Protein AF-0000000078294957 (afdb_homodimer)

Radius of gyration: 21.26 Å; Cα contacts (8 Å, |Δi|>4): 407; chains: 2; bounding box: 56×56×43 Å

Structure (mmCIF, N/CA/C/O backbone):
data_AF-0000000078294957-model_v1
#
loop_
_entity.id
_entity.type
_entity.pdbx_description
1 polymer 'Myelin and lymphocyte protein'
#
loop_
_atom_site.group_PDB
_atom_site.id
_atom_site.type_symbol
_atom_site.label_atom_id
_atom_site.label_alt_id
_atom_site.label_comp_id
_atom_site.label_asym_id
_atom_site.label_entity_id
_atom_site.label_seq_id
_atom_site.pdbx_PDB_ins_code
_atom_site.Cartn_x
_atom_site.Cartn_y
_atom_site.Cartn_z
_atom_site.occupancy
_atom_site.B_iso_or_equiv
_atom_site.auth_seq_id
_atom_site.auth_comp_id
_atom_site.auth_asym_id
_atom_site.auth_atom_id
_atom_site.pdbx_PDB_model_num
ATOM 1 N N . MET A 1 1 ? -30.625 27.453 -3.041 1 23.97 1 MET A N 1
ATOM 2 C CA . MET A 1 1 ? -29.781 26.75 -2.088 1 23.97 1 MET A CA 1
ATOM 3 C C . MET A 1 1 ? -28.375 26.578 -2.637 1 23.97 1 MET A C 1
ATOM 5 O O . MET A 1 1 ? -28.188 26.031 -3.729 1 23.97 1 MET A O 1
ATOM 9 N N . ALA A 1 2 ? -27.422 27.375 -2.234 1 30.02 2 ALA A N 1
ATOM 10 C CA . ALA A 1 2 ? -26.078 27.438 -2.809 1 30.02 2 ALA A CA 1
ATOM 11 C C . ALA A 1 2 ? -25.469 26.047 -2.928 1 30.02 2 ALA A C 1
ATOM 13 O O . ALA A 1 2 ? -25.719 25.172 -2.09 1 30.02 2 ALA A O 1
ATOM 14 N N . PRO A 1 3 ? -25.047 25.516 -4.008 1 32.66 3 PRO A N 1
ATOM 15 C CA . PRO A 1 3 ? -24.453 24.188 -4.035 1 32.66 3 PRO A CA 1
ATOM 16 C C . PRO A 1 3 ? -23.5 23.938 -2.879 1 32.66 3 PRO A C 1
ATOM 18 O O . PRO A 1 3 ? -22.844 24.875 -2.404 1 32.66 3 PRO A O 1
ATOM 21 N N . ALA A 1 4 ? -23.828 23.062 -1.897 1 37.25 4 ALA A N 1
ATOM 22 C CA . ALA A 1 4 ? -23.062 22.781 -0.684 1 37.25 4 ALA A CA 1
ATOM 23 C C . ALA A 1 4 ? -21.562 22.891 -0.942 1 37.25 4 ALA A C 1
ATOM 25 O O . ALA A 1 4 ? -21.047 22.266 -1.863 1 37.25 4 ALA A O 1
ATOM 26 N N . ALA A 1 5 ? -21 23.969 -0.87 1 36.97 5 ALA A N 1
ATOM 27 C CA . ALA A 1 5 ? -19.562 24.234 -0.874 1 36.97 5 ALA A CA 1
ATOM 28 C C . ALA A 1 5 ? -18.781 23.016 -0.371 1 36.97 5 ALA A C 1
ATOM 30 O O . ALA A 1 5 ? -19.188 22.359 0.59 1 36.97 5 ALA A O 1
ATOM 31 N N . ALA A 1 6 ? -18.281 22.156 -1.224 1 40.16 6 ALA A N 1
ATOM 32 C CA . ALA A 1 6 ? -17.266 21.156 -0.862 1 40.16 6 ALA A CA 1
ATOM 33 C C . ALA A 1 6 ? -16.422 21.641 0.312 1 40.16 6 ALA A C 1
ATOM 35 O O . ALA A 1 6 ? -15.492 22.422 0.133 1 40.16 6 ALA A O 1
ATOM 36 N N . SER A 1 7 ? -17 22.312 1.21 1 37.75 7 SER A N 1
ATOM 37 C CA . SER A 1 7 ? -16.25 22.766 2.377 1 37.75 7 SER A CA 1
ATOM 38 C C . SER A 1 7 ? -15.422 21.625 2.971 1 37.75 7 SER A C 1
ATOM 40 O O . SER A 1 7 ? -15.969 20.719 3.596 1 37.75 7 SER A O 1
ATOM 42 N N . GLY A 1 8 ? -14.648 20.859 2.184 1 47.62 8 GLY A N 1
ATOM 43 C CA . GLY A 1 8 ? -13.664 19.953 2.748 1 47.62 8 GLY A CA 1
ATOM 44 C C . GLY A 1 8 ? -13.227 20.328 4.148 1 47.62 8 GLY A C 1
ATOM 45 O O . GLY A 1 8 ? -12.195 20.984 4.328 1 47.62 8 GLY A O 1
ATOM 46 N N . GLY A 1 9 ? -14.094 20.719 4.891 1 54.84 9 GLY A N 1
ATOM 47 C CA . GLY A 1 9 ? -13.789 21.094 6.262 1 54.84 9 GLY A CA 1
ATOM 48 C C . GLY A 1 9 ? -13.039 20.031 7.023 1 54.84 9 GLY A C 1
ATOM 49 O O . GLY A 1 9 ? -12.883 18.906 6.543 1 54.84 9 GLY A O 1
ATOM 50 N N . SER A 1 10 ? -12.133 20.359 8 1 75.38 10 SER A N 1
ATOM 51 C CA . SER A 1 10 ? -11.328 19.594 8.945 1 75.38 10 SER A CA 1
ATOM 52 C C . SER A 1 10 ? -12.195 18.656 9.773 1 75.38 10 SER A C 1
ATOM 54 O O . SER A 1 10 ? -11.688 17.938 10.641 1 75.38 10 SER A O 1
ATOM 56 N N . THR A 1 11 ? -13.602 18.5 9.242 1 81.81 11 THR A N 1
ATOM 57 C CA . THR A 1 11 ? -14.477 17.672 10.062 1 81.81 11 THR A CA 1
ATOM 58 C C . THR A 1 11 ? -15.102 16.562 9.227 1 81.81 11 THR A C 1
ATOM 60 O O . THR A 1 11 ? -15.172 16.656 8 1 81.81 11 THR A O 1
ATOM 63 N N . LEU A 1 12 ? -15.539 15.547 9.852 1 90.38 12 LEU A N 1
ATOM 64 C CA . LEU A 1 12 ? -16.188 14.406 9.219 1 90.38 12 LEU A CA 1
ATOM 65 C C . LEU A 1 12 ? -17.703 14.633 9.133 1 90.38 12 LEU A C 1
ATOM 67 O O . LEU A 1 12 ? -18.297 15.211 10.039 1 90.38 12 LEU A O 1
ATOM 71 N N . PRO A 1 13 ? -18.266 14.266 8.023 1 90.44 13 PRO A N 1
ATOM 72 C CA . PRO A 1 13 ? -19.703 14.414 7.887 1 90.44 13 PRO A CA 1
ATOM 73 C C . PRO A 1 13 ? -20.484 13.398 8.719 1 90.44 13 PRO A C 1
ATOM 75 O O . PRO A 1 13 ? -19.938 12.383 9.141 1 90.44 13 PRO A O 1
ATOM 78 N N . SER A 1 14 ? -21.781 13.711 9.039 1 90.75 14 SER A N 1
ATOM 79 C CA . SER A 1 14 ? -22.672 12.82 9.758 1 90.75 14 SER A CA 1
ATOM 80 C C . SER A 1 14 ? -24.031 12.742 9.062 1 90.75 14 SER A C 1
ATOM 82 O O . SER A 1 14 ? -24.359 13.578 8.219 1 90.75 14 SER A O 1
ATOM 84 N N . GLY A 1 15 ? -24.719 11.641 9.367 1 91.5 15 GLY A N 1
ATOM 85 C CA . GLY A 1 15 ? -26.016 11.453 8.742 1 91.5 15 GLY A CA 1
ATOM 86 C C . GLY A 1 15 ? -25.922 11.117 7.262 1 91.5 15 GLY A C 1
ATOM 87 O O . GLY A 1 15 ? -24.984 10.461 6.828 1 91.5 15 GLY A O 1
ATOM 88 N N . PHE A 1 16 ? -26.906 11.516 6.52 1 91.19 16 PHE A N 1
ATOM 89 C CA . PHE A 1 16 ? -26.984 11.156 5.109 1 91.19 16 PHE A CA 1
ATOM 90 C C . PHE A 1 16 ? -26.047 12.023 4.273 1 91.19 16 PHE A C 1
ATOM 92 O O . PHE A 1 16 ? -25.812 11.742 3.098 1 91.19 16 PHE A O 1
ATOM 99 N N . SER A 1 17 ? -25.5 13.023 4.934 1 90.62 17 SER A N 1
ATOM 100 C CA . SER A 1 17 ? -24.547 13.875 4.23 1 90.62 17 SER A CA 1
ATOM 101 C C . SER A 1 17 ? -23.312 13.086 3.809 1 90.62 17 SER A C 1
ATOM 103 O O . SER A 1 17 ? -22.609 13.469 2.873 1 90.62 17 SER A O 1
ATOM 105 N N . VAL A 1 18 ? -23.109 11.984 4.465 1 90.69 18 VAL A N 1
ATOM 106 C CA . VAL A 1 18 ? -21.969 11.109 4.156 1 90.69 18 VAL A CA 1
ATOM 107 C C . VAL A 1 18 ? -22.047 10.664 2.697 1 90.69 18 VAL A C 1
ATOM 109 O O . VAL A 1 18 ? -21.016 10.492 2.043 1 90.69 18 VAL A O 1
ATOM 112 N N . PHE A 1 19 ? -23.281 10.594 2.145 1 91.06 19 PHE A N 1
ATOM 113 C CA . PHE A 1 19 ? -23.484 10.094 0.789 1 91.06 19 PHE A CA 1
ATOM 114 C C . PHE A 1 19 ? -23.312 11.219 -0.229 1 91.06 19 PHE A C 1
ATOM 116 O O . PHE A 1 19 ? -23.328 10.969 -1.438 1 91.06 19 PHE A O 1
ATOM 123 N N . ALA A 1 20 ? -23.078 12.406 0.275 1 90 20 ALA A N 1
ATOM 124 C CA . ALA A 1 20 ? -23.047 13.539 -0.64 1 90 20 ALA A CA 1
ATOM 125 C C . ALA A 1 20 ? -21.75 14.344 -0.458 1 90 20 ALA A C 1
ATOM 127 O O . ALA A 1 20 ? -21.562 15.375 -1.108 1 90 20 ALA A O 1
ATOM 128 N N . THR A 1 21 ? -20.953 13.883 0.339 1 90.31 21 THR A N 1
ATOM 129 C CA . THR A 1 21 ? -19.719 14.602 0.626 1 90.31 21 THR A CA 1
ATOM 130 C C . THR A 1 21 ? -18.516 13.828 0.112 1 90.31 21 THR A C 1
ATOM 132 O O . THR A 1 21 ? -18.453 12.609 0.243 1 90.31 21 THR A O 1
ATOM 135 N N . PHE A 1 22 ? -17.719 14.641 -0.452 1 91.62 22 PHE A N 1
ATOM 136 C CA . PHE A 1 22 ? -16.438 14.055 -0.832 1 91.62 22 PHE A CA 1
ATOM 137 C C . PHE A 1 22 ? -15.391 14.305 0.244 1 91.62 22 PHE A C 1
ATOM 139 O O . PHE A 1 22 ? -15.289 15.414 0.777 1 91.62 22 PHE A O 1
ATOM 146 N N . PRO A 1 23 ? -14.641 13.227 0.493 1 93.81 23 PRO A N 1
ATOM 147 C CA . PRO A 1 23 ? -14.445 11.906 -0.113 1 93.81 23 PRO A CA 1
ATOM 148 C C . PRO A 1 23 ? -15.297 10.82 0.549 1 93.81 23 PRO A C 1
ATOM 150 O O . PRO A 1 23 ? -15.148 9.641 0.235 1 93.81 23 PRO A O 1
ATOM 153 N N . ASP A 1 24 ? -16.156 11.148 1.324 1 94.25 24 ASP A N 1
ATOM 154 C CA . ASP A 1 24 ? -16.844 10.164 2.162 1 94.25 24 ASP A CA 1
ATOM 155 C C . ASP A 1 24 ? -17.828 9.336 1.345 1 94.25 24 ASP A C 1
ATOM 157 O O . ASP A 1 24 ? -18.188 8.219 1.732 1 94.25 24 ASP A O 1
ATOM 161 N N . LEU A 1 25 ? -18.203 9.914 0.262 1 93.5 25 LEU A N 1
ATOM 162 C CA . LEU A 1 25 ? -19.047 9.125 -0.625 1 93.5 25 LEU A CA 1
ATOM 163 C C . LEU A 1 25 ? -18.312 7.895 -1.133 1 93.5 25 LEU A C 1
ATOM 165 O O . LEU A 1 25 ? -18.938 6.918 -1.553 1 93.5 25 LEU A O 1
ATOM 169 N N . LEU A 1 26 ? -17.047 7.875 -1.138 1 96.31 26 LEU A N 1
ATOM 170 C CA . LEU A 1 26 ? -16.234 6.77 -1.628 1 96.31 26 LEU A CA 1
ATOM 171 C C . LEU A 1 26 ? -16.453 5.52 -0.775 1 96.31 26 LEU A C 1
ATOM 173 O O . LEU A 1 26 ? -16.203 4.402 -1.235 1 96.31 26 LEU 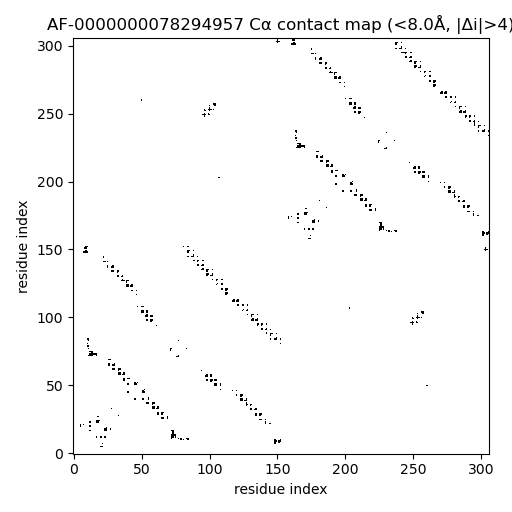A O 1
ATOM 177 N N . PHE A 1 27 ? -16.875 5.711 0.429 1 96.62 27 PHE A N 1
ATOM 178 C CA . PHE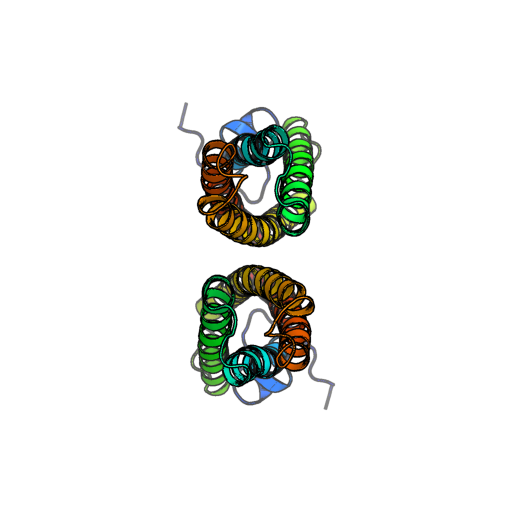 A 1 27 ? -17.188 4.566 1.281 1 96.62 27 PHE A CA 1
ATOM 179 C C . PHE A 1 27 ? -18.188 3.645 0.601 1 96.62 27 PHE A C 1
ATOM 181 O O . PHE A 1 27 ? -18.062 2.42 0.678 1 96.62 27 PHE A O 1
ATOM 188 N N . VAL A 1 28 ? -19.109 4.242 -0.032 1 96.25 28 VAL A N 1
ATOM 189 C CA . VAL A 1 28 ? -20.156 3.471 -0.675 1 96.25 28 VAL A CA 1
ATOM 190 C C . VAL A 1 28 ? -19.578 2.656 -1.827 1 96.25 28 VAL A C 1
ATOM 192 O O . VAL A 1 28 ? -19.875 1.466 -1.965 1 96.25 28 VAL A O 1
ATOM 195 N N . LEU A 1 29 ? -18.828 3.281 -2.594 1 97.44 29 LEU A N 1
ATOM 196 C CA . LEU A 1 29 ? -18.203 2.6 -3.725 1 97.44 29 LEU A CA 1
ATOM 197 C C . LEU A 1 29 ? -17.25 1.51 -3.244 1 97.44 29 LEU A C 1
ATOM 199 O O . LEU A 1 29 ? -17.203 0.419 -3.818 1 97.44 29 LEU A O 1
ATOM 203 N N . GLU A 1 30 ? -16.469 1.832 -2.207 1 98.5 30 GLU A N 1
ATOM 204 C CA . GLU A 1 30 ? -15.594 0.832 -1.604 1 98.5 30 GLU A CA 1
ATOM 205 C C . GLU A 1 30 ? -16.391 -0.38 -1.123 1 98.5 30 GLU A C 1
ATO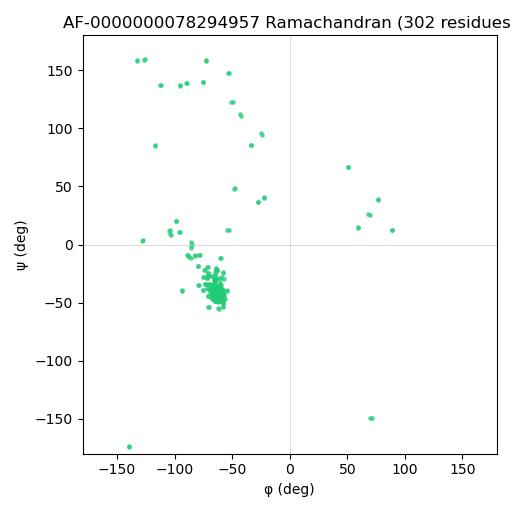M 207 O O . GLU A 1 30 ? -15.945 -1.52 -1.279 1 98.5 30 GLU A O 1
ATOM 212 N N . PHE A 1 31 ? -17.578 -0.106 -0.539 1 97.56 31 PHE A N 1
ATOM 213 C CA . PHE A 1 31 ? -18.469 -1.159 -0.053 1 97.56 31 PHE A CA 1
ATOM 214 C C . PHE A 1 31 ? -18.953 -2.029 -1.204 1 97.56 31 PHE A C 1
ATOM 216 O O . PHE A 1 31 ? -18.891 -3.258 -1.131 1 97.56 31 PHE A O 1
ATOM 223 N N . ILE A 1 32 ? -19.312 -1.436 -2.256 1 97.5 32 ILE A N 1
ATOM 224 C CA . ILE A 1 32 ? -19.891 -2.146 -3.391 1 97.5 32 ILE A CA 1
ATOM 225 C C . ILE A 1 32 ? -18.812 -2.973 -4.086 1 97.5 32 ILE A C 1
ATOM 227 O O . ILE A 1 32 ? -18.953 -4.191 -4.234 1 97.5 32 ILE A O 1
ATOM 231 N N . PHE A 1 33 ? -17.781 -2.342 -4.426 1 98.12 33 PHE A N 1
ATOM 232 C CA . PHE A 1 33 ? -16.734 -3.031 -5.188 1 98.12 33 PHE A CA 1
ATOM 233 C C . PHE A 1 33 ? -15.992 -4.027 -4.305 1 98.12 33 PHE A C 1
ATOM 235 O O . PHE A 1 33 ? -15.602 -5.102 -4.77 1 98.12 33 PHE A O 1
ATOM 242 N N . GLY A 1 34 ? -15.789 -3.643 -3.07 1 97.88 34 GLY A N 1
ATOM 243 C CA . GLY A 1 34 ? -15.203 -4.605 -2.146 1 97.88 34 GLY A CA 1
ATOM 244 C C . GLY A 1 34 ? -16.062 -5.836 -1.95 1 97.88 34 GLY A C 1
ATOM 245 O O . GLY A 1 34 ? -15.555 -6.953 -1.87 1 97.88 34 GLY A O 1
ATOM 246 N N . GLY A 1 35 ? -17.344 -5.629 -1.857 1 97.75 35 GLY A N 1
ATOM 247 C CA . GLY A 1 35 ? -18.266 -6.742 -1.743 1 97.75 35 GLY A CA 1
ATOM 248 C C . GLY A 1 35 ? -18.266 -7.652 -2.955 1 97.75 35 GLY A C 1
ATOM 249 O O . GLY A 1 35 ? -18.266 -8.883 -2.816 1 97.75 35 GLY A O 1
ATOM 250 N N . LEU A 1 36 ? -18.219 -7.082 -4.098 1 97.62 36 LEU A N 1
ATOM 251 C CA . LEU A 1 36 ? -18.203 -7.867 -5.328 1 97.62 36 LEU A CA 1
ATOM 252 C C . LEU A 1 36 ? -16.969 -8.75 -5.402 1 97.62 36 LEU A C 1
ATOM 254 O O . LEU A 1 36 ? -17.031 -9.883 -5.883 1 97.62 36 LEU A O 1
ATOM 258 N N . VAL A 1 37 ? -15.836 -8.305 -4.914 1 97.62 37 VAL A N 1
ATOM 259 C CA . VAL A 1 37 ? -14.578 -9.039 -4.984 1 97.62 37 VAL A CA 1
ATOM 260 C C . VAL A 1 37 ? -14.711 -10.359 -4.223 1 97.62 37 VAL A C 1
ATOM 262 O O . VAL A 1 37 ? -14.508 -11.43 -4.793 1 97.62 37 VAL A O 1
ATOM 265 N N . TRP A 1 38 ? -15.117 -10.281 -2.898 1 96.56 38 TRP A N 1
ATOM 266 C CA . TRP A 1 38 ? -15.133 -11.516 -2.125 1 96.56 38 TRP A CA 1
ATOM 267 C C . TRP A 1 38 ? -16.312 -12.398 -2.529 1 96.56 38 TRP A C 1
ATOM 269 O O . TRP A 1 38 ? -16.219 -13.625 -2.475 1 96.56 38 TRP A O 1
ATOM 279 N N . ILE A 1 39 ? -17.438 -11.844 -3.023 1 96.81 39 ILE A N 1
ATOM 280 C CA . ILE A 1 39 ? -18.578 -12.641 -3.482 1 96.81 39 ILE A CA 1
ATOM 281 C C . ILE A 1 39 ? -18.172 -13.461 -4.703 1 96.81 39 ILE A C 1
ATOM 283 O O . ILE A 1 39 ? -18.469 -14.648 -4.785 1 96.81 39 ILE A O 1
ATOM 287 N N . LEU A 1 40 ? -17.516 -12.852 -5.652 1 95.44 40 LEU A N 1
ATOM 288 C CA . LEU A 1 40 ? -17.109 -13.531 -6.879 1 95.44 40 LEU A CA 1
ATOM 289 C C . LEU A 1 40 ? -16.078 -14.625 -6.586 1 95.44 40 LEU A C 1
ATOM 291 O O . LEU A 1 40 ? -16.156 -15.711 -7.156 1 95.44 40 LEU A O 1
ATOM 295 N N . ILE A 1 41 ? -15.18 -14.375 -5.691 1 94.12 41 ILE A N 1
ATOM 296 C CA . ILE A 1 41 ? -14.164 -15.359 -5.336 1 94.12 41 ILE A CA 1
ATOM 297 C C . ILE A 1 41 ? -14.812 -16.516 -4.59 1 94.12 41 ILE A C 1
ATOM 299 O O . ILE A 1 41 ? -14.477 -17.688 -4.828 1 94.12 41 ILE A O 1
ATOM 303 N N . ALA A 1 42 ? -15.75 -16.188 -3.74 1 93.06 42 ALA A N 1
ATOM 304 C CA . ALA A 1 42 ? -16.469 -17.234 -3.014 1 93.06 42 ALA A CA 1
ATOM 305 C C . ALA A 1 42 ? -17.328 -18.078 -3.961 1 93.06 42 ALA A C 1
ATOM 307 O O . ALA A 1 42 ? -17.406 -19.297 -3.812 1 93.06 42 ALA A O 1
ATOM 308 N N . SER A 1 43 ? -17.891 -17.406 -4.879 1 92.56 43 SER A N 1
ATOM 309 C CA . SER A 1 43 ? -18.75 -18.078 -5.844 1 92.56 43 SER A CA 1
ATOM 310 C C . SER A 1 43 ? -17.938 -19.047 -6.719 1 92.56 43 SER A C 1
ATOM 312 O O . SER A 1 43 ? -18.469 -20.047 -7.195 1 92.56 43 SER A O 1
ATOM 314 N N . SER A 1 44 ? -16.688 -18.781 -6.984 1 90.06 44 SER A N 1
ATOM 315 C CA . SER A 1 44 ? -15.82 -19.641 -7.785 1 90.06 44 SER A CA 1
ATOM 316 C C . SER A 1 44 ? -15.188 -20.734 -6.934 1 90.06 44 SER A C 1
ATOM 318 O O . SER A 1 44 ? -14.328 -21.484 -7.41 1 90.06 44 SER A O 1
ATOM 320 N N . LEU A 1 45 ? -15.492 -20.781 -5.672 1 87.56 45 LEU A N 1
ATOM 321 C CA . LEU A 1 45 ? -15.094 -21.828 -4.73 1 87.56 45 LEU A CA 1
ATOM 322 C C . LEU A 1 45 ? -13.594 -21.766 -4.461 1 87.56 45 LEU A C 1
ATOM 324 O O . LEU A 1 45 ? -12.953 -22.797 -4.23 1 87.56 45 LEU A O 1
ATOM 328 N N . VAL A 1 46 ? -13.031 -20.609 -4.629 1 85.75 46 VAL A N 1
ATOM 329 C CA . VAL A 1 46 ? -11.641 -20.359 -4.258 1 85.75 46 VAL A CA 1
ATOM 330 C C . VAL A 1 46 ? -10.734 -21.438 -4.852 1 85.75 46 VAL A C 1
ATOM 332 O O . VAL A 1 46 ? -10.117 -22.219 -4.117 1 85.75 46 VAL A O 1
ATOM 335 N N . PRO A 1 47 ? -10.578 -21.531 -6.094 1 84.5 47 PRO A N 1
ATOM 336 C CA . PRO A 1 47 ? -9.875 -22.609 -6.777 1 84.5 47 PRO A CA 1
ATOM 337 C C . PRO A 1 47 ? -8.414 -22.734 -6.355 1 84.5 47 PRO A C 1
ATOM 339 O O . PRO A 1 47 ? -7.867 -23.844 -6.312 1 84.5 47 PRO A O 1
ATOM 342 N N . ILE A 1 48 ? -7.754 -21.672 -6.07 1 85.81 48 ILE A N 1
ATOM 343 C CA . ILE A 1 48 ? -6.367 -21.688 -5.621 1 85.81 48 ILE A CA 1
ATOM 344 C C . ILE A 1 48 ? -6.277 -21.125 -4.203 1 85.81 48 ILE A C 1
ATOM 346 O O . ILE A 1 48 ? -5.898 -19.969 -4.016 1 85.81 48 ILE A O 1
ATOM 350 N N . PRO A 1 49 ? -6.473 -21.859 -3.25 1 87.56 49 PRO A N 1
ATOM 351 C CA . PRO A 1 49 ? -6.625 -21.391 -1.871 1 87.56 49 PRO A CA 1
ATOM 352 C C . PRO A 1 49 ? -5.352 -20.75 -1.323 1 87.56 49 PRO A C 1
ATOM 354 O O . PRO A 1 49 ? -5.426 -19.844 -0.496 1 87.56 49 PRO A O 1
ATOM 357 N N . LEU A 1 50 ? -4.227 -21.188 -1.763 1 82.94 50 LEU A N 1
ATOM 358 C CA . LEU A 1 50 ? -2.973 -20.625 -1.264 1 82.94 50 LEU A CA 1
ATOM 359 C C . LEU A 1 50 ? -2.889 -19.141 -1.559 1 82.94 50 LEU A C 1
ATOM 361 O O . LEU A 1 50 ? -2.441 -18.359 -0.714 1 82.94 50 LEU A O 1
ATOM 365 N N . VAL A 1 51 ? -3.314 -18.734 -2.689 1 87.94 51 VAL A N 1
ATOM 366 C CA . VAL A 1 51 ? -3.223 -17.359 -3.143 1 87.94 51 VAL A CA 1
ATOM 367 C C . VAL A 1 51 ? -4.512 -16.609 -2.799 1 87.94 51 VAL A C 1
ATOM 369 O O . VAL A 1 51 ? -4.473 -15.516 -2.242 1 87.94 51 VAL A O 1
ATOM 372 N N . GLN A 1 52 ? -5.602 -17.266 -2.963 1 92.56 52 GLN A N 1
ATOM 373 C CA . GLN A 1 52 ? -6.895 -16.594 -2.871 1 92.56 52 GLN A CA 1
ATOM 374 C C . GLN A 1 52 ? -7.387 -16.531 -1.427 1 92.56 52 GLN A C 1
ATOM 376 O O . GLN A 1 52 ? -8.312 -15.789 -1.108 1 92.56 52 GLN A O 1
ATOM 381 N N . GLY A 1 53 ? -6.719 -17.281 -0.564 1 93.31 53 GLY A N 1
ATOM 382 C CA . GLY A 1 53 ? -7.012 -17.125 0.853 1 93.31 53 GLY A CA 1
ATOM 383 C C . GLY A 1 53 ? -6.73 -15.734 1.372 1 93.31 53 GLY A C 1
ATOM 384 O O . GLY A 1 53 ? -7.547 -15.156 2.09 1 93.31 53 GLY A O 1
ATOM 385 N N . TRP A 1 54 ? -5.555 -15.258 1.007 1 94.62 54 TRP A N 1
ATOM 386 C CA . TRP A 1 54 ? -5.191 -13.898 1.379 1 94.62 54 T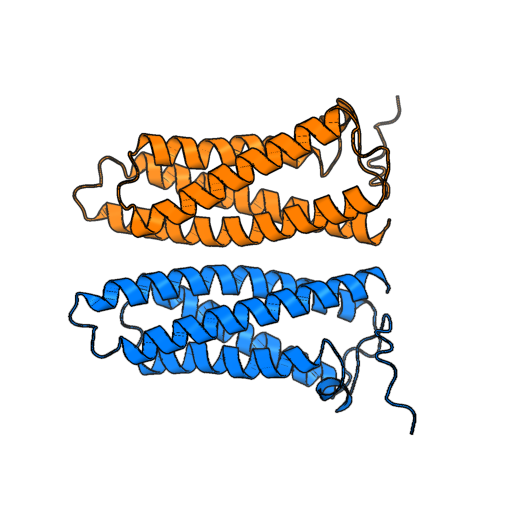RP A CA 1
ATOM 387 C C . TRP A 1 54 ? -6.152 -12.891 0.76 1 94.62 54 TRP A C 1
ATOM 389 O O . TRP A 1 54 ? -6.57 -11.938 1.421 1 94.62 54 TRP A O 1
ATOM 399 N N . VAL A 1 55 ? -6.523 -13.047 -0.416 1 96.5 55 VAL A N 1
ATOM 400 C CA . VAL A 1 55 ? -7.422 -12.133 -1.116 1 96.5 55 VAL A CA 1
ATOM 401 C C . VAL A 1 55 ? -8.781 -12.109 -0.422 1 96.5 55 VAL A C 1
ATOM 403 O O . VAL A 1 55 ? -9.352 -11.039 -0.187 1 96.5 55 VAL A O 1
ATOM 406 N N . MET A 1 56 ? -9.242 -13.281 -0.068 1 96.75 56 MET A N 1
ATOM 407 C CA . MET A 1 56 ? -10.516 -13.383 0.648 1 96.75 56 MET A CA 1
ATOM 408 C C . MET A 1 56 ? -10.43 -12.703 2.01 1 96.75 56 MET A C 1
ATOM 410 O O . MET A 1 56 ? -11.344 -11.984 2.406 1 96.75 56 MET A O 1
ATOM 414 N N . PHE A 1 57 ? -9.398 -12.93 2.682 1 96.81 57 PHE A N 1
ATOM 415 C CA . PHE A 1 57 ? -9.188 -12.32 3.988 1 96.81 57 PHE A CA 1
ATOM 416 C C . PHE A 1 57 ? -9.227 -10.797 3.887 1 96.81 57 PHE A C 1
ATOM 418 O O . PHE A 1 57 ? -9.977 -10.141 4.613 1 96.81 57 PHE A O 1
ATOM 425 N N . VAL A 1 58 ? -8.414 -10.234 2.99 1 97.81 58 VAL A N 1
ATOM 426 C CA . VAL A 1 58 ? -8.305 -8.789 2.834 1 97.81 58 VAL A CA 1
ATOM 427 C C . VAL A 1 58 ? -9.648 -8.203 2.416 1 97.81 58 VAL A C 1
ATOM 429 O O . VAL A 1 58 ? -10.102 -7.203 2.975 1 97.81 58 VAL A O 1
ATOM 432 N N . SER A 1 59 ? -10.281 -8.82 1.479 1 98.19 59 SER A N 1
ATOM 433 C CA . SER A 1 59 ? -11.531 -8.273 0.949 1 98.19 59 SER A CA 1
ATOM 434 C C . SER A 1 59 ? -12.641 -8.32 1.992 1 98.19 59 SER A C 1
ATOM 436 O O . SER A 1 59 ? -13.375 -7.348 2.17 1 98.19 59 SER A O 1
ATOM 438 N N . VAL A 1 60 ? -12.766 -9.375 2.732 1 98 60 VAL A N 1
ATOM 439 C CA . VAL A 1 60 ? -13.812 -9.492 3.75 1 98 60 VAL A CA 1
ATOM 440 C C . VAL A 1 60 ? -13.508 -8.555 4.914 1 98 60 VAL A C 1
ATOM 442 O O . VAL A 1 60 ? -14.398 -7.867 5.414 1 98 60 VAL A O 1
ATOM 445 N N . PHE A 1 61 ? -12.281 -8.555 5.316 1 98.12 61 PHE A N 1
ATOM 446 C CA . PHE A 1 61 ? -11.859 -7.684 6.406 1 98.12 61 PHE A CA 1
ATOM 447 C C . PHE A 1 61 ? -12.156 -6.227 6.074 1 98.12 61 PHE A C 1
ATOM 449 O O . PHE A 1 61 ? -12.758 -5.508 6.879 1 98.12 61 PHE A O 1
ATOM 456 N N . CYS A 1 62 ? -11.734 -5.824 4.902 1 98.25 62 CYS A N 1
ATOM 457 C CA . CYS A 1 62 ? -11.961 -4.445 4.496 1 98.25 62 CYS A CA 1
ATOM 458 C C . CYS A 1 62 ? -13.453 -4.168 4.301 1 98.25 62 CYS A C 1
ATOM 460 O O . CYS A 1 62 ? -13.922 -3.062 4.562 1 98.25 62 CYS A O 1
ATOM 462 N N . PHE A 1 63 ? -14.195 -5.117 3.844 1 98.31 63 PHE A N 1
ATOM 463 C CA . PHE A 1 63 ? -15.633 -4.957 3.678 1 98.31 63 PHE A CA 1
ATOM 464 C C . PHE A 1 63 ? -16.312 -4.684 5.02 1 98.31 63 PHE A C 1
ATOM 466 O O . PHE A 1 63 ? -17.109 -3.754 5.141 1 98.31 63 PHE A O 1
ATOM 473 N N . VAL A 1 64 ? -15.953 -5.469 5.941 1 98.38 64 VAL A N 1
ATOM 474 C CA . VAL A 1 64 ? -16.531 -5.34 7.27 1 98.38 64 VAL A CA 1
ATOM 475 C C . VAL A 1 64 ? -16.109 -4.008 7.895 1 98.38 64 VAL A C 1
ATOM 477 O O . VAL A 1 64 ? -16.953 -3.289 8.453 1 98.38 64 VAL A O 1
ATOM 480 N N . ALA A 1 65 ? -14.906 -3.68 7.82 1 98.25 65 ALA A N 1
ATOM 481 C CA . ALA A 1 65 ? -14.391 -2.443 8.406 1 98.25 65 ALA A CA 1
ATOM 482 C C . ALA A 1 65 ? -15.016 -1.222 7.734 1 98.25 65 ALA A C 1
ATOM 484 O O . ALA A 1 65 ? -15.445 -0.285 8.414 1 98.25 65 ALA A O 1
ATOM 485 N N . THR A 1 66 ? -15.062 -1.213 6.406 1 98.31 66 THR A N 1
ATOM 486 C CA . THR A 1 66 ? -15.664 -0.112 5.656 1 98.31 66 THR A CA 1
ATOM 487 C C . THR A 1 66 ? -17.141 0.042 6.008 1 98.31 66 THR A C 1
ATOM 489 O O . THR A 1 66 ? -17.625 1.158 6.215 1 98.31 66 THR A O 1
ATOM 492 N N . THR A 1 67 ? -17.828 -1.067 6.082 1 97.44 67 THR A N 1
ATOM 493 C CA . THR A 1 67 ? -19.25 -1.034 6.449 1 97.44 67 THR A CA 1
ATOM 494 C C . THR A 1 67 ? -19.422 -0.468 7.855 1 97.44 67 THR A C 1
ATOM 496 O O . THR A 1 67 ? -20.297 0.38 8.086 1 97.44 67 THR A O 1
ATOM 499 N N . SER A 1 68 ? -18.609 -0.945 8.734 1 97.69 68 SER A N 1
ATOM 500 C CA . SER A 1 68 ? -18.672 -0.469 10.109 1 97.69 68 SER A CA 1
ATOM 501 C C . SER A 1 68 ? -18.406 1.031 10.188 1 97.69 68 SER A C 1
ATOM 503 O O . SER A 1 68 ? -19.141 1.76 10.859 1 97.69 68 SER A O 1
ATOM 505 N N . LEU A 1 69 ? -17.391 1.537 9.531 1 97 69 LEU A N 1
ATOM 506 C CA . LEU A 1 69 ? -17.062 2.961 9.547 1 97 69 LEU A CA 1
ATOM 507 C C . LEU A 1 69 ? -18.188 3.777 8.906 1 97 69 LEU A C 1
ATOM 509 O O . LEU A 1 69 ? -18.531 4.852 9.398 1 97 69 LEU A O 1
ATOM 513 N N . LEU A 1 70 ? -18.703 3.268 7.836 1 95.94 70 LEU A N 1
ATOM 514 C CA . LEU A 1 70 ? -19.812 3.945 7.152 1 95.94 70 LEU A CA 1
ATOM 515 C C . LEU A 1 70 ? -21 4.113 8.086 1 95.94 70 LEU A C 1
ATOM 517 O O . LEU A 1 70 ? -21.562 5.207 8.195 1 95.94 70 LEU A O 1
ATOM 521 N N . VAL A 1 71 ? -21.391 3.092 8.766 1 96.38 71 VAL A N 1
ATOM 522 C CA . VAL A 1 71 ? -22.531 3.127 9.688 1 96.38 71 VAL A CA 1
ATOM 523 C C . VAL A 1 71 ? -22.234 4.09 10.836 1 96.38 71 VAL A C 1
ATOM 525 O O . VAL A 1 71 ? -23.094 4.887 11.219 1 96.38 71 VAL A O 1
ATOM 528 N N . LEU A 1 72 ? -21.062 4.023 11.336 1 96.12 72 LEU A N 1
ATOM 529 C CA . LEU A 1 72 ? -20.672 4.895 12.445 1 96.12 72 LEU A CA 1
ATOM 530 C C . LEU A 1 72 ? -20.703 6.359 12.016 1 96.12 72 LEU A C 1
ATOM 532 O O . LEU A 1 72 ? -21.062 7.23 12.812 1 96.12 72 LEU A O 1
ATOM 536 N N . TYR A 1 73 ? -20.266 6.562 10.812 1 95.12 73 TYR A N 1
ATOM 537 C CA . TYR A 1 73 ? -20.297 7.93 10.312 1 95.12 73 TYR A CA 1
ATOM 538 C C . TYR A 1 73 ? -21.734 8.406 10.141 1 95.12 73 TYR A C 1
ATOM 540 O O . TYR A 1 73 ? -22.062 9.547 10.477 1 95.12 73 TYR A O 1
ATOM 548 N N . ILE A 1 74 ? -22.641 7.598 9.656 1 94.44 74 ILE A N 1
ATOM 549 C CA . ILE A 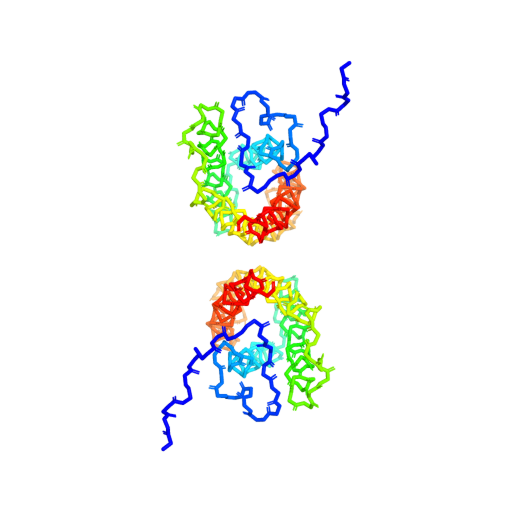1 74 ? -24.047 7.941 9.43 1 94.44 74 ILE A CA 1
ATOM 550 C C . ILE A 1 74 ? -24.719 8.25 10.766 1 94.44 74 ILE A C 1
ATOM 552 O O . ILE A 1 74 ? -25.469 9.227 10.875 1 94.44 74 ILE A O 1
ATOM 556 N N . ILE A 1 75 ? -24.438 7.48 11.805 1 95.31 75 ILE A N 1
ATOM 557 C CA . ILE A 1 75 ? -25.109 7.691 13.086 1 95.31 75 ILE A CA 1
ATOM 558 C C . ILE A 1 75 ? -24.422 8.82 13.852 1 95.31 75 ILE A C 1
ATOM 560 O O . ILE A 1 75 ? -24.875 9.219 14.922 1 95.31 75 ILE A O 1
ATOM 564 N N . GLY A 1 76 ? -23.328 9.25 13.383 1 93.44 76 GLY A N 1
ATOM 565 C CA . GLY A 1 76 ? -22.609 10.367 13.984 1 93.44 76 GLY A CA 1
ATOM 566 C C . GLY A 1 76 ? -21.859 9.984 15.242 1 93.44 76 GLY A C 1
ATOM 567 O O . GLY A 1 76 ? -21.766 10.773 16.188 1 93.44 76 GLY A O 1
ATOM 568 N N . ALA A 1 77 ? -21.328 8.898 15.211 1 92.38 77 ALA A N 1
ATOM 569 C CA . ALA A 1 77 ? -20.641 8.375 16.391 1 92.38 77 ALA A CA 1
ATOM 570 C C . ALA A 1 77 ? -19.344 9.141 16.656 1 92.38 77 ALA A C 1
ATOM 572 O O . ALA A 1 77 ? -18.875 9.203 17.797 1 92.38 77 ALA A O 1
ATOM 573 N N . HIS A 1 78 ? -18.797 9.719 15.672 1 91.38 78 HIS A N 1
ATOM 574 C CA . HIS A 1 78 ? -17.531 10.406 15.836 1 91.38 78 HIS A CA 1
ATOM 575 C C . HIS A 1 78 ? -17.688 11.695 16.641 1 91.38 78 HIS A C 1
ATOM 577 O O . HIS A 1 78 ? -16.734 12.18 17.25 1 91.38 78 HIS A O 1
ATOM 583 N N . GLY A 1 79 ? -18.828 12.328 16.656 1 90.06 79 GLY A N 1
ATOM 584 C CA . GLY A 1 79 ? -19.094 13.5 17.469 1 90.06 79 GLY A CA 1
ATOM 585 C C . GLY A 1 79 ? -18.172 14.664 17.172 1 90.06 79 GLY A C 1
ATOM 586 O O . GLY A 1 79 ? -17.859 15.461 18.062 1 90.06 79 GLY A O 1
ATOM 587 N N . GLY A 1 80 ? -17.484 14.602 16.109 1 86.88 80 GLY A N 1
ATOM 588 C CA . GLY A 1 80 ? -16.625 15.719 15.734 1 86.88 80 GLY A CA 1
ATOM 589 C C . GLY A 1 80 ? -15.227 15.617 16.312 1 86.88 80 GLY A C 1
ATOM 590 O O . GLY A 1 80 ? -14.453 16.578 16.234 1 86.88 80 GLY A O 1
ATOM 591 N N . GLU A 1 81 ? -14.961 14.484 16.797 1 91.25 81 GLU A N 1
ATOM 592 C CA . GLU A 1 81 ? -13.648 14.312 17.406 1 91.25 81 GLU A CA 1
ATOM 593 C C . GLU A 1 81 ? -12.562 14.195 16.359 1 91.25 81 GLU A C 1
ATOM 595 O O . GLU A 1 81 ? -12.742 13.508 15.344 1 91.25 81 GLU A O 1
ATOM 600 N N . THR A 1 82 ? -11.438 14.812 16.609 1 91.25 82 THR A N 1
ATOM 601 C CA . THR A 1 82 ? -10.312 14.82 15.688 1 91.25 82 THR A CA 1
ATOM 602 C C . THR A 1 82 ? -9.703 13.43 15.562 1 91.25 82 THR A C 1
ATOM 604 O O . THR A 1 82 ? -9.141 13.078 14.523 1 91.25 82 THR A O 1
ATOM 607 N N . SER A 1 83 ? -9.836 12.656 16.547 1 93.38 83 SER A N 1
ATOM 608 C CA . SER A 1 83 ? -9.289 11.305 16.516 1 93.38 83 SER A CA 1
ATOM 609 C C . SER A 1 83 ? -9.914 10.469 15.406 1 93.38 83 SER A C 1
ATOM 611 O O . SER A 1 83 ? -9.289 9.555 14.883 1 93.38 83 SER A O 1
ATOM 613 N N . TRP A 1 84 ? -11.148 10.773 15.055 1 94.12 84 TRP A N 1
ATOM 614 C CA . TRP A 1 84 ? -11.828 10.047 13.992 1 94.12 84 TRP A CA 1
ATOM 615 C C . TRP A 1 84 ? -11.25 10.406 12.625 1 94.12 84 TRP A C 1
ATOM 617 O O . TRP A 1 84 ? -11.258 9.586 11.711 1 94.12 84 TRP A O 1
ATOM 627 N N . VAL A 1 85 ? -10.75 11.602 12.539 1 94.25 85 VAL A N 1
ATOM 628 C CA . VAL A 1 85 ? -10.102 12.016 11.305 1 94.25 85 VAL A CA 1
ATOM 629 C C . VAL A 1 85 ? -8.797 11.25 11.117 1 94.25 85 VAL A C 1
ATOM 631 O O . VAL A 1 85 ? -8.492 10.781 10.016 1 94.25 85 VAL A O 1
ATOM 634 N N . THR A 1 86 ? -8.117 11.102 12.203 1 94.25 86 THR A N 1
ATOM 635 C CA . THR A 1 86 ? -6.883 10.336 12.18 1 94.25 86 THR A CA 1
ATOM 636 C C . THR A 1 86 ? -7.168 8.867 11.867 1 94.25 86 THR A C 1
ATOM 638 O O . THR A 1 86 ? -6.461 8.25 11.062 1 94.25 86 THR A O 1
ATOM 641 N N . LEU A 1 87 ? -8.172 8.367 12.422 1 95.19 87 LEU A N 1
ATOM 642 C CA . LEU A 1 87 ? -8.562 6.98 12.203 1 95.19 87 LEU A CA 1
ATOM 643 C C . LEU A 1 87 ? -8.938 6.746 10.742 1 95.19 87 LEU A C 1
ATOM 645 O O . LEU A 1 87 ? -8.539 5.746 10.141 1 95.19 87 LEU A O 1
ATOM 649 N N . ASP A 1 88 ? -9.695 7.617 10.25 1 96.44 88 ASP A N 1
ATOM 650 C CA . ASP A 1 88 ? -10.117 7.52 8.852 1 96.44 88 ASP A CA 1
ATOM 651 C C . ASP A 1 88 ? -8.906 7.5 7.918 1 96.44 88 ASP A C 1
ATOM 653 O O . ASP A 1 88 ? -8.812 6.641 7.043 1 96.44 88 ASP A O 1
ATOM 657 N N . ALA A 1 89 ? -8.016 8.406 8.125 1 96.25 89 ALA A N 1
ATOM 658 C CA . ALA A 1 89 ? -6.828 8.5 7.285 1 96.25 89 ALA A CA 1
ATOM 659 C C . ALA A 1 89 ? -5.969 7.25 7.406 1 96.25 89 ALA A C 1
ATOM 661 O O . ALA A 1 89 ? -5.508 6.699 6.402 1 96.25 89 ALA A O 1
ATOM 662 N N . ALA A 1 90 ? -5.809 6.789 8.578 1 96.31 90 ALA A N 1
ATOM 663 C CA . ALA A 1 90 ? -5.004 5.594 8.82 1 96.31 90 ALA A CA 1
ATOM 664 C C . ALA A 1 90 ? -5.633 4.363 8.172 1 96.31 90 ALA A C 1
ATOM 666 O O . ALA A 1 90 ? -4.945 3.572 7.527 1 96.31 90 ALA A O 1
ATOM 667 N N . TYR A 1 91 ? -6.93 4.242 8.398 1 98 91 TYR A N 1
ATOM 668 C CA . TYR A 1 91 ? -7.625 3.082 7.852 1 98 91 TYR A CA 1
ATOM 669 C C . TYR A 1 91 ? -7.531 3.059 6.332 1 98 91 TYR A C 1
ATOM 671 O O . TYR A 1 91 ? -7.234 2.02 5.738 1 98 91 TYR A O 1
ATOM 679 N N . GLN A 1 92 ? -7.82 4.145 5.699 1 98.06 92 GLN A N 1
ATOM 680 C CA . GLN A 1 92 ? -7.805 4.18 4.242 1 98.06 92 GLN A CA 1
ATOM 681 C C . GLN A 1 92 ? -6.41 3.871 3.699 1 98.06 92 GLN A C 1
ATOM 683 O O . GLN A 1 92 ? -6.273 3.193 2.678 1 98.06 92 GLN A O 1
ATOM 688 N N . CYS A 1 93 ? -5.371 4.285 4.348 1 97 93 CYS A N 1
ATOM 689 C CA . CYS A 1 93 ? -4.008 3.994 3.928 1 97 93 CYS A CA 1
ATOM 690 C C . CYS A 1 93 ? -3.701 2.506 4.047 1 97 93 CYS A C 1
ATOM 692 O O . CYS A 1 93 ? -3.17 1.9 3.115 1 97 93 CYS A O 1
ATOM 694 N N . VAL A 1 94 ? -4.082 1.976 5.125 1 97.38 94 VAL A N 1
ATOM 695 C CA . VAL A 1 94 ? -3.824 0.56 5.363 1 97.38 94 VAL A CA 1
ATOM 696 C C . VAL A 1 94 ? -4.648 -0.286 4.395 1 97.38 94 VAL A C 1
ATOM 698 O O . VAL A 1 94 ? -4.148 -1.261 3.83 1 97.38 94 VAL A O 1
ATOM 701 N N . ALA A 1 95 ? -5.891 0.094 4.246 1 98.38 95 ALA A N 1
ATOM 702 C CA . ALA A 1 95 ? -6.762 -0.637 3.328 1 98.38 95 ALA A CA 1
ATOM 703 C C . ALA A 1 95 ? -6.207 -0.604 1.907 1 98.38 95 ALA A C 1
ATOM 705 O O . ALA A 1 95 ? -6.242 -1.612 1.197 1 98.38 95 ALA A O 1
ATOM 706 N N . ALA A 1 96 ? -5.711 0.515 1.485 1 98.25 96 ALA A N 1
ATOM 707 C CA . ALA A 1 96 ? -5.129 0.634 0.151 1 98.25 96 ALA A CA 1
ATOM 708 C C . ALA A 1 96 ? -3.941 -0.309 -0.015 1 98.25 96 ALA A C 1
ATOM 710 O O . ALA A 1 96 ? -3.822 -0.993 -1.034 1 98.25 96 ALA A O 1
ATOM 711 N N . MET A 1 97 ? -3.137 -0.368 1 1 97.75 97 MET A N 1
ATOM 712 C CA . MET A 1 97 ? -1.951 -1.219 0.974 1 97.75 97 MET A CA 1
ATOM 713 C C . MET A 1 97 ? -2.34 -2.691 0.901 1 97.75 97 MET A C 1
ATOM 715 O O . MET A 1 97 ? -1.822 -3.434 0.065 1 97.75 97 MET A O 1
ATOM 719 N N . PHE A 1 98 ? -3.205 -3.043 1.721 1 97.81 98 PHE A N 1
ATOM 720 C CA . PHE A 1 98 ? -3.625 -4.441 1.77 1 97.81 98 PHE A CA 1
ATOM 721 C C . PHE A 1 98 ? -4.344 -4.836 0.486 1 97.81 98 PHE A C 1
ATOM 723 O O . PHE A 1 98 ? -4.117 -5.922 -0.051 1 97.81 98 PHE A O 1
ATOM 730 N N . TYR A 1 99 ? -5.168 -3.967 0.02 1 98.38 99 TYR A N 1
ATOM 731 C CA . TYR A 1 99 ? -5.949 -4.305 -1.162 1 98.38 99 TYR A CA 1
ATOM 732 C C . TYR A 1 99 ? -5.059 -4.43 -2.393 1 98.38 99 TYR A C 1
ATOM 734 O O . TYR A 1 99 ? -5.312 -5.254 -3.27 1 98.38 99 TYR A O 1
ATOM 742 N N . LEU A 1 100 ? -4.062 -3.598 -2.469 1 97.94 100 LEU A N 1
ATOM 743 C CA . LEU A 1 100 ? -3.141 -3.756 -3.588 1 97.94 100 LEU A CA 1
ATOM 744 C C . LEU A 1 100 ? -2.43 -5.105 -3.521 1 97.94 100 LEU A C 1
ATOM 746 O O . LEU A 1 100 ? -2.281 -5.785 -4.539 1 97.94 100 LEU A O 1
ATOM 750 N N . SER A 1 101 ? -2 -5.469 -2.355 1 97.38 101 SER A N 1
ATOM 751 C CA . SER A 1 101 ? -1.335 -6.758 -2.191 1 97.38 101 SER A CA 1
ATOM 752 C C . SER A 1 101 ? -2.26 -7.91 -2.572 1 97.38 101 SER A C 1
ATOM 754 O O . SER A 1 101 ? -1.814 -8.906 -3.148 1 97.38 101 SER A O 1
ATOM 756 N N . ALA A 1 102 ? -3.518 -7.723 -2.314 1 97.69 102 ALA A N 1
ATOM 757 C CA . ALA A 1 102 ? -4.492 -8.75 -2.662 1 97.69 102 ALA A CA 1
ATOM 758 C C . ALA A 1 102 ? -4.77 -8.758 -4.164 1 97.69 102 ALA A C 1
ATOM 760 O O . ALA A 1 102 ? -4.922 -9.82 -4.766 1 97.69 102 ALA A O 1
ATOM 761 N N . SER A 1 103 ? -4.836 -7.621 -4.738 1 97.75 103 SER A N 1
ATOM 762 C CA . SER A 1 103 ? -5.172 -7.508 -6.152 1 97.75 103 SER A CA 1
ATOM 763 C C . SER A 1 103 ? -4.098 -8.141 -7.031 1 97.75 103 SER A C 1
ATOM 765 O O . SER A 1 103 ? -4.406 -8.805 -8.023 1 97.75 103 SER A O 1
ATOM 767 N N . VAL A 1 104 ? -2.887 -7.992 -6.699 1 95.56 104 VAL A N 1
ATOM 768 C CA . VAL A 1 104 ? -1.808 -8.57 -7.488 1 95.56 104 VAL A CA 1
ATOM 769 C C . VAL A 1 104 ? -1.848 -10.094 -7.383 1 95.56 104 VAL A C 1
ATOM 771 O O . VAL A 1 104 ? -1.599 -10.797 -8.367 1 95.56 104 VAL A O 1
ATOM 774 N N . LEU A 1 105 ? -2.156 -10.562 -6.234 1 95 105 LEU A N 1
ATOM 775 C CA . LEU A 1 105 ? -2.264 -12.008 -6.055 1 95 105 LEU A CA 1
ATOM 776 C C . LEU A 1 105 ? -3.432 -12.57 -6.859 1 95 105 LEU A C 1
ATOM 778 O O . LEU A 1 105 ? -3.311 -13.625 -7.484 1 95 105 LEU A O 1
ATOM 782 N N . GLU A 1 106 ? -4.512 -11.867 -6.824 1 95.69 106 GLU A N 1
ATOM 783 C CA . GLU A 1 106 ? -5.672 -12.32 -7.578 1 95.69 106 GLU A CA 1
ATOM 784 C C . GLU A 1 106 ? -5.387 -12.336 -9.078 1 95.69 106 GLU A C 1
ATOM 786 O O . GLU A 1 106 ? -5.844 -13.227 -9.797 1 95.69 106 GLU A O 1
ATOM 791 N N . ALA A 1 107 ? -4.711 -11.352 -9.531 1 94.25 107 ALA A N 1
ATOM 792 C CA . ALA A 1 107 ? -4.332 -11.32 -10.938 1 94.25 107 ALA A CA 1
ATOM 793 C C . ALA A 1 107 ? -3.467 -12.523 -11.312 1 94.25 107 ALA A C 1
ATOM 795 O O . ALA A 1 107 ? -3.676 -13.148 -12.352 1 94.25 107 ALA A O 1
ATOM 796 N N . LEU A 1 108 ? -2.582 -12.891 -10.469 1 90.81 108 LEU A N 1
ATOM 797 C CA . LEU A 1 108 ? -1.703 -14.023 -10.727 1 90.81 108 LEU A CA 1
ATOM 798 C C . LEU A 1 108 ? -2.486 -15.328 -10.711 1 90.81 108 LEU A C 1
ATOM 800 O O . LEU A 1 108 ? -2.271 -16.203 -11.562 1 90.81 108 LEU A O 1
ATOM 804 N N . ALA A 1 109 ? -3.303 -15.43 -9.75 1 90.38 109 ALA A N 1
ATOM 805 C CA . ALA A 1 109 ? -4.137 -16.625 -9.672 1 90.38 109 ALA A CA 1
ATOM 806 C C . ALA A 1 109 ? -4.969 -16.797 -10.938 1 90.38 109 ALA A C 1
ATOM 808 O O . ALA A 1 109 ? -5.086 -17.906 -11.469 1 90.38 109 ALA A O 1
ATOM 809 N N . THR A 1 110 ? -5.516 -15.719 -11.398 1 90.88 110 THR A N 1
ATOM 810 C CA . THR A 1 110 ? -6.371 -15.766 -12.578 1 90.88 110 THR A CA 1
ATOM 811 C C . THR A 1 110 ? -5.562 -16.125 -13.82 1 90.88 110 THR A C 1
ATOM 813 O O . THR A 1 110 ? -6.031 -16.875 -14.68 1 90.88 110 THR A O 1
ATOM 816 N N . ILE A 1 111 ? -4.406 -15.641 -13.953 1 86.56 111 ILE A N 1
ATOM 817 C CA . ILE A 1 111 ? -3.539 -15.961 -15.078 1 86.56 111 ILE A CA 1
ATOM 818 C C . ILE A 1 111 ? -3.229 -17.453 -15.086 1 86.56 111 ILE A C 1
ATOM 820 O O . ILE A 1 111 ? -3.201 -18.094 -16.141 1 86.56 111 ILE A O 1
ATOM 824 N N . SER A 1 112 ? -3.047 -18.016 -13.945 1 84.44 112 SER A N 1
ATOM 825 C CA . SER A 1 112 ? -2.717 -19.422 -13.828 1 84.44 112 SER A CA 1
ATOM 826 C C . SER A 1 112 ? -3.918 -20.297 -14.164 1 84.44 112 SER A C 1
ATOM 828 O O . SER A 1 112 ? -3.76 -21.484 -14.477 1 84.44 112 SER A O 1
ATOM 830 N N . MET A 1 113 ? -5.07 -19.75 -14.109 1 83.19 113 MET A N 1
ATOM 831 C CA . MET A 1 113 ? -6.293 -20.5 -14.383 1 83.19 113 MET A CA 1
ATOM 832 C C . MET A 1 113 ? -6.504 -20.641 -15.891 1 83.19 113 MET A C 1
ATOM 834 O O . MET A 1 113 ? -7.27 -21.5 -16.328 1 83.19 113 MET A O 1
ATOM 838 N N . GLN A 1 114 ? -5.863 -19.844 -16.641 1 79.31 114 GLN A N 1
ATOM 839 C CA . GLN A 1 114 ? -6.0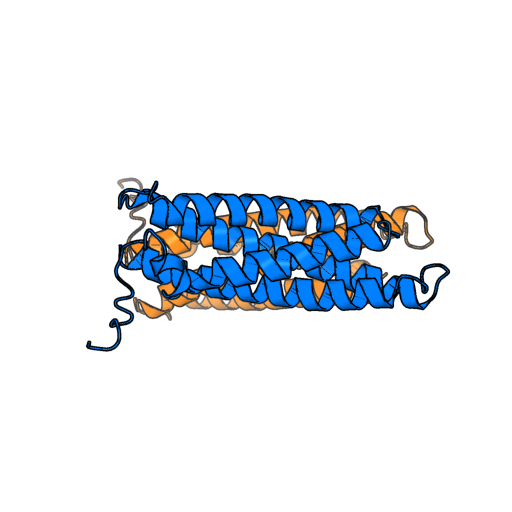43 -19.906 -18.078 1 79.31 114 GLN A CA 1
ATOM 840 C C . GLN A 1 114 ? -5.57 -21.25 -18.641 1 79.31 114 GLN A C 1
ATOM 842 O O . GLN A 1 114 ? -6.125 -21.766 -19.609 1 79.31 114 GLN A O 1
ATOM 847 N N . ASP A 1 115 ? -4.617 -21.938 -18.094 1 70.38 115 ASP A N 1
ATOM 848 C CA . ASP A 1 115 ? -3.998 -23.125 -18.656 1 70.38 115 ASP A CA 1
ATOM 849 C C . ASP A 1 115 ? -4.48 -24.391 -17.953 1 70.38 115 ASP A C 1
ATOM 851 O O . ASP A 1 115 ? -4.059 -25.5 -18.281 1 70.38 115 ASP A O 1
ATOM 855 N N . GLY A 1 116 ? -5.496 -24.219 -17.172 1 67 116 GLY A N 1
ATOM 856 C CA . GLY A 1 116 ? -5.758 -25.438 -16.422 1 67 116 GLY A CA 1
ATOM 857 C C . GLY A 1 116 ? -7.238 -25.75 -16.297 1 67 116 GLY A C 1
ATOM 858 O O . GLY A 1 116 ? -8.062 -25.203 -17.031 1 67 116 GLY A O 1
ATOM 859 N N . PHE A 1 117 ? -7.48 -26.766 -15.523 1 64.75 117 PHE A N 1
ATOM 860 C CA . PHE A 1 117 ? -8.789 -27.344 -15.234 1 64.75 117 PHE A CA 1
ATOM 861 C C . PHE A 1 117 ? -9.703 -26.312 -14.586 1 64.75 117 PHE A C 1
ATOM 863 O O . PHE A 1 117 ? -10.93 -26.438 -14.633 1 64.75 117 PHE A O 1
ATOM 870 N N . THR A 1 118 ? -9.086 -25.234 -14.203 1 69.75 118 THR A N 1
ATOM 871 C CA . THR A 1 118 ? -9.875 -24.266 -13.461 1 69.75 118 THR A CA 1
ATOM 872 C C . THR A 1 118 ? -10.359 -23.141 -14.383 1 69.75 118 THR A C 1
ATOM 874 O O . THR A 1 118 ? -10.742 -22.062 -13.914 1 69.75 118 THR A O 1
ATOM 877 N N . PHE A 1 119 ? -10.383 -23.375 -15.633 1 77.75 119 PHE A N 1
ATOM 878 C CA . PHE A 1 119 ? -10.789 -22.375 -16.609 1 77.75 119 PHE A CA 1
ATOM 879 C C . PHE A 1 119 ? -12.258 -22.016 -16.422 1 77.75 119 PHE A C 1
ATOM 881 O O . PHE A 1 119 ? -12.672 -20.891 -16.75 1 77.75 119 PHE A O 1
ATOM 888 N N . LYS A 1 120 ? -13.031 -22.984 -15.859 1 78.94 120 LYS A N 1
ATOM 889 C CA . LYS A 1 120 ? -14.453 -22.734 -15.656 1 78.94 120 LYS A CA 1
ATOM 890 C C . LYS A 1 120 ? -14.68 -21.5 -14.773 1 78.94 120 LYS A C 1
ATOM 892 O O . LYS A 1 120 ? -15.672 -20.781 -14.938 1 78.94 120 LYS A O 1
ATOM 897 N N . HIS A 1 121 ? -13.719 -21.234 -14.031 1 84.19 121 HIS A N 1
ATOM 898 C CA . HIS A 1 121 ? -13.867 -20.156 -13.062 1 84.19 121 HIS A CA 1
ATOM 899 C C . HIS A 1 121 ? -13.117 -18.906 -13.523 1 84.19 121 HIS A C 1
ATOM 901 O O . HIS A 1 121 ? -13.055 -17.906 -12.797 1 84.19 121 HIS A O 1
ATOM 907 N N . TYR A 1 122 ? -12.625 -18.922 -14.758 1 87.44 122 TYR A N 1
ATOM 908 C CA . TYR A 1 122 ? -11.773 -17.844 -15.258 1 87.44 122 TYR A CA 1
ATOM 909 C C . TYR A 1 122 ? -12.555 -16.547 -15.359 1 87.44 122 TYR A C 1
ATOM 911 O O . TYR A 1 122 ? -12.055 -15.484 -14.977 1 87.44 122 TYR A O 1
ATOM 919 N N . HIS A 1 123 ? -13.742 -16.625 -15.82 1 86.69 123 HIS A N 1
ATOM 920 C CA . HIS A 1 123 ? -14.516 -15.414 -16.047 1 86.69 123 HIS A CA 1
ATOM 921 C C . HIS A 1 123 ? -14.867 -14.727 -14.734 1 86.69 123 HIS A C 1
ATOM 923 O O . HIS A 1 123 ? -14.742 -13.508 -14.617 1 86.69 123 HIS A O 1
ATOM 929 N N . GLU A 1 124 ? -15.266 -15.5 -13.773 1 90.69 124 GLU A N 1
ATOM 930 C CA . GLU A 1 124 ? -15.555 -14.938 -12.461 1 90.69 124 GLU A CA 1
ATOM 931 C C . GLU A 1 124 ? -14.312 -14.32 -11.836 1 90.69 124 GLU A C 1
ATOM 933 O O . GLU A 1 124 ? -14.383 -13.25 -11.234 1 90.69 124 GLU A O 1
ATOM 938 N N . ASN A 1 125 ? -13.234 -14.945 -12.07 1 93.56 125 ASN A N 1
ATOM 939 C CA . ASN A 1 125 ? -12 -14.477 -11.438 1 93.56 125 ASN A CA 1
ATOM 940 C C . ASN A 1 125 ? -11.422 -13.266 -12.164 1 93.56 125 ASN A C 1
ATOM 942 O O . ASN A 1 125 ? -10.82 -12.391 -11.539 1 93.56 125 ASN A O 1
ATOM 946 N N . ILE A 1 126 ? -11.562 -13.211 -13.445 1 93.25 126 ILE A N 1
ATOM 947 C CA . ILE A 1 126 ? -11.125 -12.008 -14.148 1 93.25 126 ILE A CA 1
ATOM 948 C C . ILE A 1 126 ? -11.953 -10.812 -13.688 1 93.25 126 ILE A C 1
ATOM 950 O O . ILE A 1 126 ? -11.43 -9.703 -13.547 1 93.25 126 ILE A O 1
ATOM 954 N N . SER A 1 127 ? -13.25 -11.023 -13.547 1 95.25 127 SER A N 1
ATOM 955 C CA . SER A 1 127 ? -14.094 -9.977 -13 1 95.25 127 SER A CA 1
ATOM 956 C C . SER A 1 127 ? -13.633 -9.555 -11.602 1 95.25 127 SER A C 1
ATOM 958 O O . SER A 1 127 ? -13.547 -8.367 -11.305 1 95.25 127 SER A O 1
ATOM 960 N N . ALA A 1 128 ? -13.289 -10.484 -10.773 1 96.06 128 ALA A N 1
ATOM 961 C CA . ALA A 1 128 ? -12.797 -10.203 -9.43 1 96.06 128 ALA A CA 1
ATOM 962 C C . ALA A 1 128 ? -11.516 -9.383 -9.469 1 96.06 128 ALA A C 1
ATOM 964 O O . ALA A 1 128 ? -11.32 -8.477 -8.648 1 96.06 128 ALA A O 1
ATOM 965 N N . VAL A 1 129 ? -10.688 -9.688 -10.422 1 96.88 129 VAL A N 1
ATOM 966 C CA . VAL A 1 129 ? -9.445 -8.93 -10.586 1 96.88 129 VAL A CA 1
ATOM 967 C C . VAL A 1 129 ? -9.758 -7.477 -10.906 1 96.88 129 VAL A C 1
ATOM 969 O O . VAL A 1 129 ? -9.219 -6.562 -10.281 1 96.88 129 VAL A O 1
ATOM 972 N N . VAL A 1 130 ? -10.602 -7.27 -11.812 1 97.44 130 VAL A N 1
ATOM 973 C CA . VAL A 1 130 ? -10.953 -5.918 -12.234 1 97.44 130 VAL A CA 1
ATOM 974 C C . VAL A 1 130 ? -11.547 -5.148 -11.055 1 97.44 130 VAL A C 1
ATOM 976 O O . VAL A 1 130 ? -11.125 -4.035 -10.75 1 97.44 130 VAL A O 1
ATOM 979 N N . PHE A 1 131 ? -12.422 -5.766 -10.359 1 98.19 131 PHE A N 1
ATOM 980 C CA . PHE A 1 131 ? -13.078 -5.105 -9.242 1 98.19 131 PHE A CA 1
ATOM 981 C C . PHE A 1 131 ? -12.102 -4.875 -8.094 1 98.19 131 PHE A C 1
ATOM 983 O O . PHE A 1 131 ? -12.211 -3.879 -7.375 1 98.19 131 PHE A O 1
ATOM 990 N N . SER A 1 132 ? -11.203 -5.77 -7.934 1 98.31 132 SER A N 1
ATOM 991 C CA . SER A 1 132 ? -10.227 -5.598 -6.863 1 98.31 132 SER A CA 1
ATOM 992 C C . SER A 1 132 ? -9.312 -4.406 -7.137 1 98.31 132 SER A C 1
ATOM 994 O O . SER A 1 132 ? -8.953 -3.668 -6.215 1 98.31 132 SER A O 1
ATOM 996 N N . TYR A 1 133 ? -8.914 -4.18 -8.367 1 98.56 133 TYR A N 1
ATOM 997 C CA . TYR A 1 133 ? -8.078 -3.027 -8.695 1 98.56 133 TYR A CA 1
ATOM 998 C C . TYR A 1 133 ? -8.883 -1.733 -8.617 1 98.56 133 TYR A C 1
ATOM 1000 O O . TYR A 1 133 ? -8.344 -0.688 -8.242 1 98.56 133 TYR A O 1
ATOM 1008 N N . VAL A 1 134 ? -10.133 -1.802 -8.969 1 98.38 134 VAL A N 1
ATOM 1009 C CA . VAL A 1 134 ? -11 -0.644 -8.797 1 98.38 134 VAL A CA 1
ATOM 1010 C C . VAL A 1 134 ? -11.109 -0.295 -7.312 1 98.38 134 VAL A C 1
ATOM 1012 O O . VAL A 1 134 ? -10.969 0.87 -6.93 1 98.38 134 VAL A O 1
ATOM 1015 N N . ALA A 1 135 ? -11.352 -1.298 -6.5 1 98.38 135 ALA A N 1
ATOM 1016 C CA . ALA A 1 135 ? -11.414 -1.081 -5.059 1 98.38 135 ALA A CA 1
ATOM 1017 C C . ALA A 1 135 ? -10.117 -0.478 -4.535 1 98.38 135 ALA A C 1
ATOM 1019 O O . ALA A 1 135 ? -10.141 0.442 -3.713 1 98.38 135 ALA A O 1
ATOM 1020 N N . THR A 1 136 ? -9 -1.009 -5.004 1 98.44 136 THR A N 1
ATOM 1021 C CA . THR A 1 136 ? -7.703 -0.47 -4.613 1 98.44 136 THR A CA 1
ATOM 1022 C C . THR A 1 136 ? -7.613 1.017 -4.949 1 98.44 136 THR A C 1
ATOM 1024 O O . THR A 1 136 ? -7.207 1.823 -4.109 1 98.44 136 THR A O 1
ATOM 1027 N N . LEU A 1 137 ? -8.016 1.379 -6.125 1 98.12 137 LEU A N 1
ATOM 1028 C CA . LEU A 1 137 ? -7.969 2.771 -6.559 1 98.12 137 LEU A CA 1
ATOM 1029 C C . LEU A 1 137 ? -8.852 3.643 -5.676 1 98.12 137 LEU A C 1
ATOM 1031 O O . LEU A 1 137 ? -8.477 4.758 -5.316 1 98.12 137 LEU A O 1
ATOM 1035 N N . LEU A 1 138 ? -9.984 3.141 -5.383 1 98.25 138 LEU A N 1
ATOM 1036 C CA . LEU A 1 138 ? -10.914 3.887 -4.531 1 98.25 138 LEU A CA 1
ATOM 1037 C C . LEU A 1 138 ? -10.305 4.125 -3.152 1 98.25 138 LEU A C 1
ATOM 1039 O O . LEU A 1 138 ? -10.398 5.23 -2.613 1 98.25 138 LEU A O 1
ATOM 1043 N N . TYR A 1 139 ? -9.727 3.098 -2.598 1 98.5 139 TYR A N 1
ATOM 1044 C CA . TYR A 1 139 ? -9.094 3.242 -1.29 1 98.5 139 TYR A CA 1
ATOM 1045 C C . TYR A 1 139 ? -7.934 4.227 -1.352 1 98.5 139 TYR A C 1
ATOM 1047 O O . TYR A 1 139 ? -7.719 5 -0.417 1 98.5 139 TYR A O 1
ATOM 1055 N N . VAL A 1 140 ? -7.188 4.184 -2.414 1 98.12 140 VAL A N 1
ATOM 1056 C CA . VAL A 1 140 ? -6.055 5.09 -2.564 1 98.12 140 VAL A CA 1
ATOM 1057 C C . VAL A 1 140 ? -6.551 6.531 -2.645 1 98.12 140 VAL A C 1
ATOM 1059 O O . VAL A 1 140 ? -6.035 7.41 -1.948 1 98.12 140 VAL A O 1
ATOM 1062 N N . VAL A 1 141 ? -7.504 6.781 -3.439 1 97.75 141 VAL A N 1
ATOM 1063 C CA . VAL A 1 141 ? -8.055 8.125 -3.594 1 97.75 141 VAL A CA 1
ATOM 1064 C C . VAL A 1 141 ? -8.633 8.602 -2.264 1 97.75 141 VAL A C 1
ATOM 1066 O O . VAL A 1 141 ? -8.398 9.742 -1.853 1 97.75 141 VAL A O 1
ATOM 1069 N N . HIS A 1 142 ? -9.359 7.762 -1.662 1 97.88 142 HIS A N 1
ATOM 1070 C CA . HIS A 1 142 ? -9.922 8.094 -0.359 1 97.88 142 HIS A CA 1
ATOM 1071 C C . HIS A 1 142 ? -8.828 8.414 0.65 1 97.88 142 HIS A C 1
ATOM 1073 O O . HIS A 1 142 ? -8.953 9.352 1.438 1 97.88 142 HIS A O 1
ATOM 1079 N N . ALA A 1 143 ? -7.773 7.652 0.605 1 97.5 143 ALA A N 1
ATOM 1080 C CA . ALA A 1 143 ? -6.648 7.867 1.512 1 97.5 143 ALA A CA 1
ATOM 1081 C C . ALA A 1 143 ? -6.008 9.234 1.274 1 97.5 143 ALA A C 1
ATOM 1083 O O . ALA A 1 143 ? -5.695 9.953 2.225 1 97.5 143 ALA A O 1
ATOM 1084 N N . VAL A 1 144 ? -5.844 9.562 0.086 1 96.94 144 VAL A N 1
ATOM 1085 C CA . VAL A 1 144 ? -5.211 10.828 -0.249 1 96.94 144 VAL A CA 1
ATOM 1086 C C . VAL A 1 144 ? -6.043 11.984 0.298 1 96.94 144 VAL A C 1
ATOM 1088 O O . VAL A 1 144 ? -5.523 12.867 0.984 1 96.94 144 VAL A O 1
ATOM 1091 N N . PHE A 1 145 ? -7.277 11.961 0.098 1 96.56 145 PHE A N 1
ATOM 1092 C CA . PHE A 1 145 ? -8.141 13.055 0.531 1 96.56 145 PHE A CA 1
ATOM 1093 C C . PHE A 1 145 ? -8.32 13.031 2.043 1 96.56 145 PHE A C 1
ATOM 1095 O O . PHE A 1 145 ? -8.453 14.086 2.674 1 96.56 145 PHE A O 1
ATOM 1102 N N . SER A 1 146 ? -8.344 11.891 2.574 1 96 146 SER A N 1
ATOM 1103 C CA . SER A 1 146 ? -8.422 11.805 4.031 1 96 146 SER A CA 1
ATOM 1104 C C . SER A 1 146 ? -7.16 12.359 4.68 1 96 146 SER A C 1
ATOM 1106 O O . SER A 1 146 ? -7.223 12.969 5.75 1 96 146 SER A O 1
ATOM 1108 N N . LEU A 1 147 ? -6.074 12.109 4.047 1 94.88 147 LEU A N 1
ATOM 1109 C CA . LEU A 1 147 ? -4.82 12.648 4.566 1 94.88 147 LEU A CA 1
ATOM 1110 C C . LEU A 1 147 ? -4.793 14.164 4.465 1 94.88 147 LEU A C 1
ATOM 1112 O O . LEU A 1 147 ? -4.289 14.844 5.363 1 94.88 147 LEU A O 1
ATOM 1116 N N . ILE A 1 148 ? -5.281 14.648 3.391 1 94.19 148 ILE A N 1
ATOM 1117 C CA . ILE A 1 148 ? -5.363 16.094 3.236 1 94.19 148 ILE A CA 1
ATOM 1118 C C . ILE A 1 148 ? -6.266 16.688 4.316 1 94.19 148 ILE A C 1
ATOM 1120 O O . ILE A 1 148 ? -5.938 17.703 4.926 1 94.19 148 ILE A O 1
ATOM 1124 N N . ARG A 1 149 ? -7.348 16.062 4.582 1 92.5 149 ARG A N 1
ATOM 1125 C CA . ARG A 1 149 ? -8.234 16.484 5.664 1 92.5 149 ARG A CA 1
ATOM 1126 C C . ARG A 1 149 ? -7.527 16.406 7.012 1 92.5 149 ARG A C 1
ATOM 1128 O O . ARG A 1 149 ? -7.684 17.297 7.855 1 92.5 149 ARG A O 1
ATOM 1135 N N . TRP A 1 150 ? -6.875 15.352 7.145 1 93.62 150 TRP A N 1
ATOM 1136 C CA . TRP A 1 150 ? -6.117 15.156 8.375 1 93.62 150 TRP A CA 1
ATOM 1137 C C . TRP A 1 150 ? -5.09 16.266 8.57 1 93.62 150 TRP A C 1
ATOM 1139 O O . TRP A 1 150 ? -4.895 16.75 9.688 1 93.62 150 TRP A O 1
ATOM 1149 N N . LYS A 1 151 ? -4.488 16.703 7.57 1 92.31 151 LYS A N 1
ATOM 1150 C CA . LYS A 1 151 ? -3.51 17.781 7.656 1 92.31 151 LYS A CA 1
ATOM 1151 C C . LYS A 1 151 ? -4.168 19.078 8.094 1 92.31 151 LYS A C 1
ATOM 1153 O O . LYS A 1 151 ? -3.57 19.875 8.828 1 92.31 151 LYS A O 1
ATOM 1158 N N . SER A 1 152 ? -5.332 19.266 7.707 1 89.69 152 SER A N 1
ATOM 1159 C CA . SER A 1 152 ? -6.027 20.531 7.953 1 89.69 152 SER A CA 1
ATOM 1160 C C . SER A 1 152 ? -6.754 20.5 9.297 1 89.69 152 SER A C 1
ATOM 1162 O O . SER A 1 152 ? -7.332 21.516 9.711 1 89.69 152 SER A O 1
ATOM 1164 N N . SER A 1 153 ? -6.824 19.469 9.883 1 85.88 153 SER A N 1
ATOM 1165 C CA . SER A 1 153 ? -7.562 19.359 11.141 1 85.88 153 SER A CA 1
ATOM 1166 C C . SER A 1 153 ? -6.688 19.703 12.336 1 85.88 153 SER A C 1
ATOM 1168 O O . SER A 1 153 ? -5.461 19.594 12.273 1 85.88 153 SER A O 1
ATOM 1170 N N . MET B 1 1 ? 27.391 18.812 25.266 1 23.98 1 MET B N 1
ATOM 1171 C CA . MET B 1 1 ? 26.625 18.984 24.031 1 23.98 1 MET B CA 1
ATOM 1172 C C . MET B 1 1 ? 25.266 18.281 24.125 1 23.98 1 MET B C 1
ATOM 1174 O O . MET B 1 1 ? 25.203 17.078 24.391 1 23.98 1 MET B O 1
ATOM 1178 N N . ALA B 1 2 ? 24.203 18.984 24.391 1 30.36 2 ALA B N 1
ATOM 1179 C CA . ALA B 1 2 ? 22.891 18.438 24.719 1 30.36 2 ALA B CA 1
ATOM 1180 C C . ALA B 1 2 ? 22.469 17.406 23.688 1 30.36 2 ALA B C 1
ATOM 1182 O O . ALA B 1 2 ? 22.781 17.516 22.5 1 30.36 2 ALA B O 1
ATOM 1183 N N . PRO B 1 3 ? 22.172 16.188 23.953 1 33.03 3 PRO B N 1
ATOM 1184 C CA . PRO B 1 3 ? 21.75 15.258 22.906 1 33.03 3 PRO B CA 1
ATOM 1185 C C . PRO B 1 3 ? 20.75 15.875 21.922 1 33.03 3 PRO B C 1
ATOM 1187 O O . PRO B 1 3 ? 19.969 16.75 22.297 1 33.03 3 PRO B O 1
ATOM 1190 N N . ALA B 1 4 ? 21.125 16.094 20.641 1 37.81 4 ALA B N 1
ATOM 1191 C CA . ALA B 1 4 ? 20.328 16.734 19.594 1 37.81 4 ALA B CA 1
ATOM 1192 C C . ALA B 1 4 ? 18.844 16.422 19.766 1 37.81 4 ALA B C 1
ATOM 1194 O O . ALA B 1 4 ? 18.453 15.258 19.875 1 37.81 4 ALA B O 1
ATOM 1195 N N . ALA B 1 5 ? 18.156 17.109 20.5 1 37.28 5 ALA B N 1
ATOM 1196 C CA . ALA B 1 5 ? 16.703 17.109 20.625 1 37.28 5 ALA B CA 1
ATOM 1197 C C . ALA B 1 5 ? 16.031 16.594 19.344 1 37.28 5 ALA B C 1
ATOM 1199 O O . ALA B 1 5 ? 16.453 16.938 18.234 1 37.28 5 ALA B O 1
ATOM 1200 N N . ALA B 1 6 ? 15.703 15.336 19.25 1 39.88 6 ALA B N 1
ATOM 1201 C CA . ALA B 1 6 ? 14.812 14.805 18.219 1 39.88 6 ALA B CA 1
ATOM 1202 C C . ALA B 1 6 ? 13.828 15.875 17.75 1 39.88 6 ALA B C 1
ATOM 1204 O O . ALA B 1 6 ? 12.805 16.109 18.391 1 39.88 6 ALA B O 1
ATOM 1205 N N . SER B 1 7 ? 14.258 17.062 17.672 1 37.66 7 SER B N 1
ATOM 1206 C CA . SER B 1 7 ? 13.383 18.141 17.203 1 37.66 7 SER B CA 1
ATOM 1207 C C . SER B 1 7 ? 12.672 17.75 15.922 1 37.66 7 SER B C 1
ATOM 1209 O O . SER B 1 7 ? 13.281 17.703 14.852 1 37.66 7 SER B O 1
ATOM 1211 N N . GLY B 1 8 ? 12.047 16.547 15.797 1 47.34 8 GLY B N 1
ATOM 1212 C CA . GLY B 1 8 ? 11.156 16.281 14.688 1 47.34 8 GLY B CA 1
ATOM 1213 C C . GLY B 1 8 ? 10.578 17.531 14.055 1 47.34 8 GLY B C 1
ATOM 1214 O O . GLY B 1 8 ? 9.461 17.938 14.375 1 47.34 8 GLY B O 1
ATOM 1215 N N . GLY B 1 9 ? 11.336 18.453 13.914 1 54.72 9 GLY B N 1
ATOM 1216 C CA . GLY B 1 9 ? 10.898 19.703 13.312 1 54.72 9 GLY B CA 1
ATOM 1217 C C . GLY B 1 9 ? 10.242 19.516 11.961 1 54.72 9 GLY B C 1
ATOM 1218 O O . GLY B 1 9 ? 10.258 18.422 11.398 1 54.72 9 GLY B O 1
ATOM 1219 N N . SER B 1 10 ? 9.242 20.344 11.539 1 75.38 10 SER B N 1
ATOM 1220 C CA . SER B 1 10 ? 8.484 20.484 10.297 1 75.38 10 SER B CA 1
ATOM 1221 C C . SER B 1 10 ? 9.414 20.625 9.094 1 75.38 10 SER B C 1
ATOM 1223 O O . SER B 1 10 ? 8.945 20.781 7.965 1 75.38 10 SER B O 1
ATOM 1225 N N . THR B 1 11 ? 10.867 20.297 9.406 1 81.88 11 THR B N 1
ATOM 1226 C CA . THR B 1 11 ? 11.781 20.516 8.297 1 81.88 11 THR B CA 1
ATOM 1227 C C . THR B 1 11 ? 12.594 19.25 8.016 1 81.88 11 THR B C 1
ATOM 1229 O O . THR B 1 11 ? 12.719 18.375 8.883 1 81.88 11 THR B O 1
ATOM 1232 N N . LEU B 1 12 ? 13.125 19.141 6.867 1 90.38 12 LEU B N 1
ATOM 1233 C CA . LEU B 1 12 ? 13.961 18.031 6.449 1 90.38 12 LEU B CA 1
ATOM 1234 C C . LEU B 1 12 ? 15.43 18.297 6.766 1 90.38 12 LEU B C 1
ATOM 1236 O O . LEU B 1 12 ? 15.891 19.438 6.652 1 90.38 12 LEU B O 1
ATOM 1240 N N . PRO B 1 13 ? 16.094 17.297 7.219 1 90.38 13 PRO B N 1
ATOM 1241 C CA . PRO B 1 13 ? 17.516 17.469 7.508 1 90.38 13 PRO B CA 1
ATOM 1242 C C . PRO B 1 13 ? 18.359 17.562 6.242 1 90.38 13 PRO B C 1
ATOM 1244 O O . PRO B 1 13 ? 17.922 17.172 5.164 1 90.38 13 PRO B O 1
ATOM 1247 N N . SER B 1 14 ? 19.578 18.156 6.359 1 90.81 14 SER B N 1
ATOM 1248 C CA . SER B 1 14 ? 20.547 18.25 5.273 1 90.81 14 SER B CA 1
ATOM 1249 C C . SER B 1 14 ? 21.938 17.828 5.738 1 90.81 14 SER B C 1
ATOM 1251 O O . SER B 1 14 ? 22.203 17.75 6.941 1 90.81 14 SER B O 1
ATOM 1253 N N . GLY B 1 15 ? 22.75 17.469 4.734 1 91.5 15 GLY B N 1
ATOM 1254 C CA . GLY B 1 15 ? 24.094 17.016 5.074 1 91.5 15 GLY B CA 1
ATOM 1255 C C . GLY B 1 15 ? 24.125 15.672 5.762 1 91.5 15 GLY B C 1
ATOM 1256 O O . GLY B 1 15 ? 23.281 14.812 5.484 1 91.5 15 GLY B O 1
ATOM 1257 N N . PHE B 1 16 ? 25.078 15.461 6.605 1 91.25 16 PHE B N 1
ATOM 1258 C CA . PHE B 1 16 ? 25.297 14.172 7.242 1 91.25 16 PHE B CA 1
ATOM 1259 C C . PHE B 1 16 ? 24.312 13.969 8.391 1 91.25 16 PHE B C 1
ATOM 1261 O O . PHE B 1 16 ? 24.172 12.859 8.914 1 91.25 16 PHE B O 1
ATOM 1268 N N . SER B 1 17 ? 23.609 15.031 8.688 1 90.75 17 SER B N 1
ATOM 1269 C CA . SER B 1 17 ? 22.594 14.914 9.734 1 90.75 17 SER B CA 1
ATOM 1270 C C . SER B 1 17 ? 21.484 13.938 9.328 1 90.75 17 SER B C 1
ATOM 1272 O O . SER B 1 17 ? 20.797 13.391 10.18 1 90.75 17 SER B O 1
ATOM 1274 N N . VAL B 1 18 ? 21.375 13.719 8.062 1 90.75 18 VAL B N 1
ATOM 1275 C CA . VAL B 1 18 ? 20.391 12.789 7.527 1 90.75 18 VAL B CA 1
ATOM 1276 C C . VAL B 1 18 ? 20.594 11.406 8.133 1 90.75 18 VAL B C 1
ATOM 1278 O O . VAL B 1 18 ? 19.641 10.664 8.359 1 90.75 18 VAL B O 1
ATOM 1281 N N . PHE B 1 19 ? 21.859 11.086 8.492 1 91.12 19 PHE B N 1
ATOM 1282 C CA . PHE B 1 19 ? 22.188 9.758 9 1 91.12 19 PHE B CA 1
ATOM 1283 C C . PHE B 1 19 ? 21.953 9.672 10.5 1 91.12 19 PHE B C 1
ATOM 1285 O O . PHE B 1 19 ? 22.062 8.594 11.086 1 91.12 19 PHE B O 1
ATOM 1292 N N . ALA B 1 20 ? 21.531 10.781 11.07 1 90.19 20 ALA B N 1
ATOM 1293 C CA . ALA B 1 20 ? 21.406 10.797 12.531 1 90.19 20 ALA B CA 1
ATOM 1294 C C . ALA B 1 20 ? 20.016 11.281 12.945 1 90.19 20 ALA B C 1
ATOM 1296 O O . ALA B 1 20 ? 19.719 11.391 14.133 1 90.19 20 ALA B O 1
ATOM 1297 N N . THR B 1 21 ? 19.234 11.516 12.031 1 90.31 21 THR B N 1
ATOM 1298 C CA . THR B 1 21 ? 17.906 12.031 12.32 1 90.31 21 THR B CA 1
ATOM 1299 C C . THR B 1 21 ? 16.844 10.992 11.992 1 90.31 21 THR B C 1
ATOM 1301 O O . THR B 1 21 ? 16.922 10.312 10.969 1 90.31 21 THR B O 1
ATOM 1304 N N . PHE B 1 22 ? 15.984 10.977 12.93 1 91.62 22 PHE B N 1
ATOM 1305 C CA . PHE B 1 22 ? 14.812 10.156 12.648 1 91.62 22 PHE B CA 1
ATOM 1306 C C . PHE B 1 22 ? 13.68 11 12.078 1 91.62 22 PHE B C 1
ATOM 1308 O O . PHE B 1 22 ? 13.414 12.102 12.57 1 91.62 22 PHE B O 1
ATOM 1315 N N . PRO B 1 23 ? 13.07 10.414 11.039 1 93.88 23 PRO B N 1
ATOM 1316 C CA . PRO B 1 23 ? 13.078 9.086 10.406 1 93.88 23 PRO B CA 1
ATOM 1317 C C . PRO B 1 23 ? 14.023 9.016 9.203 1 93.88 23 PRO B C 1
ATOM 1319 O O . PRO B 1 23 ? 14.047 8.008 8.492 1 93.88 23 PRO B O 1
ATOM 1322 N N . ASP B 1 24 ? 14.789 9.922 9.016 1 94.25 24 ASP B N 1
ATOM 1323 C CA . ASP B 1 24 ? 15.539 10.031 7.77 1 94.25 24 ASP B CA 1
ATOM 1324 C C . ASP B 1 24 ? 16.672 9.008 7.723 1 94.25 24 ASP B C 1
ATOM 1326 O O . ASP B 1 24 ? 17.141 8.641 6.645 1 94.25 24 ASP B O 1
ATOM 1330 N N . LEU B 1 25 ? 17.031 8.586 8.875 1 93.5 25 LEU B N 1
ATOM 1331 C CA . LEU B 1 25 ? 18.016 7.52 8.898 1 93.5 25 LEU B CA 1
ATOM 1332 C C . LEU B 1 25 ? 17.484 6.254 8.242 1 93.5 25 LEU B C 1
ATOM 1334 O O . LEU B 1 25 ? 18.25 5.398 7.801 1 93.5 25 LEU B O 1
ATOM 1338 N N . LEU B 1 26 ? 16.234 6.082 8.148 1 96.31 26 LEU B N 1
ATOM 1339 C CA . LEU B 1 26 ? 15.594 4.906 7.574 1 96.31 26 LEU B CA 1
ATOM 1340 C C . LEU B 1 26 ? 15.906 4.793 6.086 1 96.31 26 LEU B C 1
ATOM 1342 O O . LEU B 1 26 ? 15.844 3.703 5.512 1 96.31 26 LEU B O 1
ATOM 1346 N N . PHE B 1 27 ? 16.234 5.891 5.484 1 96.62 27 PHE B N 1
ATOM 1347 C CA . PHE B 1 27 ? 16.641 5.859 4.082 1 96.62 27 PHE B CA 1
ATOM 1348 C C . PHE B 1 27 ? 17.797 4.879 3.875 1 96.62 27 PHE B C 1
ATOM 1350 O O . PHE B 1 27 ? 17.828 4.148 2.881 1 96.62 27 PHE B O 1
ATOM 1357 N N . VAL B 1 28 ? 18.656 4.883 4.793 1 96.38 28 VAL B N 1
ATOM 1358 C CA . VAL B 1 28 ? 19.844 4.031 4.68 1 96.38 28 VAL B CA 1
ATOM 1359 C C . VAL B 1 28 ? 19.438 2.564 4.762 1 96.38 28 VAL B C 1
ATOM 1361 O O . VAL B 1 28 ? 19.875 1.743 3.955 1 96.38 28 VAL B O 1
ATOM 1364 N N . LEU B 1 29 ? 18.656 2.285 5.684 1 97.5 29 LEU B N 1
ATOM 1365 C CA . LEU B 1 29 ? 18.188 0.912 5.852 1 97.5 29 LEU B CA 1
ATOM 1366 C C . LEU B 1 29 ? 17.359 0.47 4.656 1 97.5 29 LEU B C 1
ATOM 1368 O O . LEU B 1 29 ? 17.484 -0.665 4.188 1 97.5 29 LEU B O 1
ATOM 1372 N N . GLU B 1 30 ? 16.469 1.373 4.191 1 98.5 30 GLU B N 1
ATOM 1373 C CA . GLU B 1 30 ? 15.695 1.094 2.988 1 98.5 30 GLU B CA 1
ATOM 1374 C C . GLU B 1 30 ? 16.609 0.792 1.8 1 98.5 30 GLU B C 1
ATOM 1376 O O . GLU B 1 30 ? 16.312 -0.103 1.003 1 98.5 30 GLU B O 1
ATOM 1381 N N . PHE B 1 31 ? 17.734 1.562 1.702 1 97.62 31 PHE B N 1
ATOM 1382 C CA . PHE B 1 31 ? 18.703 1.377 0.637 1 97.62 31 PHE B CA 1
ATOM 1383 C C . PHE B 1 31 ? 19.359 0.007 0.741 1 97.62 31 PHE B C 1
ATOM 1385 O O . PHE B 1 31 ? 19.453 -0.723 -0.249 1 97.62 31 PHE B O 1
ATOM 1392 N N . ILE B 1 32 ? 19.719 -0.375 1.888 1 97.56 32 ILE B N 1
ATOM 1393 C CA . ILE B 1 32 ? 20.438 -1.62 2.107 1 97.56 32 ILE B CA 1
ATOM 1394 C C . ILE B 1 32 ? 19.516 -2.811 1.859 1 97.56 32 ILE B C 1
ATOM 1396 O O . ILE B 1 32 ? 19.812 -3.674 1.033 1 97.56 32 ILE B O 1
ATOM 1400 N N . PHE B 1 33 ? 18.422 -2.807 2.508 1 98.19 33 PHE B N 1
ATOM 1401 C CA . PHE B 1 33 ? 17.531 -3.955 2.408 1 98.19 33 PHE B CA 1
ATOM 1402 C C . PHE B 1 33 ? 16.875 -4.008 1.037 1 98.19 33 PHE B C 1
ATOM 1404 O O . PHE B 1 33 ? 16.641 -5.086 0.492 1 98.19 33 PHE B O 1
ATOM 1411 N N . GLY B 1 34 ? 16.531 -2.846 0.53 1 97.94 34 GLY B N 1
ATOM 1412 C CA . GLY B 1 34 ? 16.031 -2.822 -0.833 1 97.94 34 GLY B CA 1
ATOM 1413 C C . GLY B 1 34 ? 17.031 -3.342 -1.85 1 97.94 34 GLY B C 1
ATOM 1414 O O . GLY B 1 34 ? 16.656 -4.051 -2.787 1 97.94 34 GLY B O 1
ATOM 1415 N N . GLY B 1 35 ? 18.25 -2.98 -1.688 1 97.81 35 GLY B N 1
ATOM 1416 C CA . GLY B 1 35 ? 19.312 -3.479 -2.557 1 97.81 35 GLY B CA 1
ATOM 1417 C C . GLY B 1 35 ? 19.484 -4.984 -2.477 1 97.81 35 GLY B C 1
ATOM 1418 O O . GLY B 1 35 ? 19.641 -5.652 -3.502 1 97.81 35 GLY B O 1
ATOM 1419 N N . LEU B 1 36 ? 19.438 -5.496 -1.304 1 97.62 36 LEU B N 1
ATOM 1420 C CA . LEU B 1 36 ? 19.594 -6.934 -1.112 1 97.62 36 LEU B CA 1
ATOM 1421 C C . LEU B 1 36 ? 18.484 -7.703 -1.811 1 97.62 36 LEU B C 1
ATOM 1423 O O . LEU B 1 36 ? 18.719 -8.781 -2.363 1 97.62 36 LEU B O 1
ATOM 1427 N N . VAL B 1 37 ? 17.281 -7.188 -1.849 1 97.69 37 VAL B N 1
ATOM 1428 C CA . VAL B 1 37 ? 16.125 -7.867 -2.439 1 97.69 37 VAL B CA 1
ATOM 1429 C C . VAL B 1 37 ? 16.375 -8.102 -3.928 1 97.69 37 VAL B C 1
ATOM 1431 O O . VAL B 1 37 ? 16.344 -9.242 -4.395 1 97.69 37 VAL B O 1
ATOM 1434 N N . TRP B 1 38 ? 16.703 -6.992 -4.691 1 96.62 38 TRP B N 1
ATOM 1435 C CA . TRP B 1 38 ? 16.812 -7.184 -6.133 1 96.62 38 TRP B CA 1
ATOM 1436 C C . TRP B 1 38 ? 18.109 -7.902 -6.48 1 96.62 38 TRP B C 1
ATOM 1438 O O . TRP B 1 38 ? 18.172 -8.648 -7.461 1 96.62 38 TRP B O 1
ATOM 1448 N N . ILE B 1 39 ? 19.203 -7.785 -5.68 1 96.88 39 ILE B N 1
ATOM 1449 C CA . ILE B 1 39 ? 20.453 -8.492 -5.926 1 96.88 39 ILE B CA 1
ATOM 1450 C C . ILE B 1 39 ? 20.219 -10 -5.789 1 96.88 39 ILE B C 1
ATOM 1452 O O . ILE B 1 39 ? 20.688 -10.781 -6.629 1 96.88 39 ILE B O 1
ATOM 1456 N N . LEU B 1 40 ? 19.547 -10.422 -4.758 1 95.5 40 LEU B N 1
ATOM 1457 C CA . LEU B 1 40 ? 19.312 -11.844 -4.512 1 95.5 40 LEU B CA 1
ATOM 1458 C C . LEU B 1 40 ? 18.406 -12.438 -5.594 1 95.5 40 LEU B C 1
ATOM 1460 O O . LEU B 1 40 ? 18.656 -13.555 -6.062 1 95.5 40 LEU B O 1
ATOM 1464 N N . ILE B 1 41 ? 17.422 -11.695 -6.023 1 94.25 41 ILE B N 1
ATOM 1465 C CA . ILE B 1 41 ? 16.531 -12.18 -7.066 1 94.25 41 ILE B CA 1
ATOM 1466 C C . ILE B 1 41 ? 17.266 -12.258 -8.398 1 94.25 41 ILE B C 1
ATOM 1468 O O . ILE B 1 41 ? 17.109 -13.227 -9.148 1 94.25 41 ILE B O 1
ATOM 1472 N N . ALA B 1 42 ? 18.109 -11.297 -8.633 1 93.12 42 ALA B N 1
ATOM 1473 C CA . ALA B 1 42 ? 18.906 -11.312 -9.852 1 93.12 42 ALA B CA 1
ATOM 1474 C C . ALA B 1 42 ? 19.922 -12.461 -9.844 1 93.12 42 ALA B C 1
ATOM 1476 O O . ALA B 1 42 ? 20.141 -13.109 -10.867 1 93.12 42 ALA B O 1
ATOM 1477 N N . SER B 1 43 ? 20.453 -12.664 -8.711 1 92.56 43 SER B N 1
ATOM 1478 C CA . SER B 1 43 ? 21.438 -13.727 -8.562 1 92.56 43 SER B CA 1
ATOM 1479 C C . SER B 1 43 ? 20.812 -15.102 -8.773 1 92.56 43 SER B C 1
ATOM 1481 O O . SER B 1 43 ? 21.484 -16.047 -9.203 1 92.56 43 SER B O 1
ATOM 1483 N N . SER B 1 44 ? 19.547 -15.297 -8.477 1 90.12 44 SER B N 1
ATOM 1484 C CA . SER B 1 44 ? 18.844 -16.562 -8.672 1 90.12 44 SER B CA 1
ATOM 1485 C C . SER B 1 44 ? 18.297 -16.688 -10.094 1 90.12 44 SER B C 1
ATOM 1487 O O . SER B 1 44 ? 17.578 -17.625 -10.406 1 90.12 44 SER B O 1
ATOM 1489 N N . LEU B 1 45 ? 18.562 -15.711 -10.922 1 87.62 45 LEU B N 1
ATOM 1490 C CA . LEU B 1 45 ? 18.234 -15.703 -12.344 1 87.62 45 LEU B CA 1
ATOM 1491 C C . LEU B 1 45 ? 16.719 -15.648 -12.562 1 87.62 45 LEU B C 1
ATOM 1493 O O . LEU B 1 45 ? 16.203 -16.203 -13.539 1 87.62 45 LEU B O 1
ATOM 1497 N N . VAL B 1 46 ? 16.031 -15.117 -11.617 1 85.81 46 VAL B N 1
ATOM 1498 C CA . VAL B 1 46 ? 14.594 -14.844 -11.742 1 85.81 46 VAL B CA 1
ATOM 1499 C C . VAL B 1 46 ? 13.875 -16.094 -12.234 1 85.81 46 VAL B C 1
ATOM 1501 O O . VAL B 1 46 ? 13.305 -16.094 -13.328 1 85.81 46 VAL B O 1
ATOM 1504 N N . PRO B 1 47 ? 13.805 -17.109 -11.508 1 84.81 47 PRO B N 1
ATOM 1505 C CA . PRO B 1 47 ? 13.289 -18.406 -11.938 1 84.81 47 PRO B CA 1
ATOM 1506 C C . PRO B 1 47 ? 11.828 -18.344 -12.391 1 84.81 47 PRO B C 1
ATOM 1508 O O . PRO B 1 47 ? 11.422 -19.078 -13.289 1 84.81 47 PRO B O 1
ATOM 1511 N N . ILE B 1 48 ? 11.023 -17.547 -11.805 1 86.12 48 ILE B N 1
ATOM 1512 C CA . ILE B 1 48 ? 9.625 -17.391 -12.188 1 86.12 48 ILE B CA 1
ATOM 1513 C C . ILE B 1 48 ? 9.383 -15.953 -12.664 1 86.12 48 ILE B C 1
ATOM 1515 O O . ILE B 1 48 ? 8.844 -15.125 -11.93 1 86.12 48 ILE B O 1
ATOM 1519 N N . PRO B 1 49 ? 9.617 -15.672 -13.836 1 87.81 49 PRO B N 1
ATOM 1520 C CA . PRO B 1 49 ? 9.625 -14.297 -14.344 1 87.81 49 PRO B CA 1
ATOM 1521 C C . PRO B 1 49 ? 8.25 -13.633 -14.281 1 87.81 49 PRO B C 1
ATOM 1523 O O . PRO B 1 49 ? 8.156 -12.414 -14.109 1 87.81 49 PRO B O 1
ATOM 1526 N N . LEU B 1 50 ? 7.223 -14.398 -14.398 1 83.12 50 LEU B N 1
ATOM 1527 C CA . LEU B 1 50 ? 5.883 -13.82 -14.367 1 83.12 50 LEU B CA 1
ATOM 1528 C C . LEU B 1 50 ? 5.625 -13.117 -13.039 1 83.12 50 LEU B C 1
ATOM 1530 O O . LEU B 1 50 ? 5.039 -12.031 -13.016 1 83.12 50 LEU B O 1
ATOM 1534 N N . VAL B 1 51 ? 6.059 -13.672 -11.984 1 87.94 51 VAL B N 1
ATOM 1535 C CA . VAL B 1 51 ? 5.816 -13.156 -10.641 1 87.94 51 VAL B CA 1
ATOM 1536 C C . VAL B 1 51 ? 6.98 -12.266 -10.219 1 87.94 51 VAL B C 1
ATOM 1538 O O . VAL B 1 51 ? 6.77 -11.148 -9.734 1 87.94 51 VAL B O 1
ATOM 1541 N N . GLN B 1 52 ? 8.156 -12.656 -10.555 1 92.62 52 GLN B N 1
ATOM 1542 C CA . GLN B 1 52 ? 9.344 -12 -10.023 1 92.62 52 GLN B CA 1
ATOM 1543 C C . GLN B 1 52 ? 9.734 -10.805 -10.883 1 92.62 52 GLN B C 1
ATOM 1545 O O . GLN B 1 52 ? 10.547 -9.977 -10.461 1 92.62 52 GLN B O 1
ATOM 1550 N N . GLY B 1 53 ? 9.117 -10.695 -12.039 1 93.5 53 GLY B N 1
ATOM 1551 C CA . GLY B 1 53 ? 9.297 -9.477 -12.82 1 93.5 53 GLY B CA 1
ATOM 1552 C C . GLY B 1 53 ? 8.82 -8.227 -12.102 1 93.5 53 GLY B C 1
ATOM 1553 O O . GLY B 1 53 ? 9.516 -7.215 -12.078 1 93.5 53 GLY B O 1
ATOM 1554 N N . TRP B 1 54 ? 7.609 -8.359 -11.57 1 94.75 54 TRP B N 1
ATOM 1555 C CA . TRP B 1 54 ? 7.059 -7.258 -10.789 1 94.75 54 TRP B CA 1
ATOM 1556 C C . TRP B 1 54 ? 7.922 -6.973 -9.562 1 94.75 54 TRP B C 1
ATOM 1558 O O . TRP B 1 54 ? 8.18 -5.812 -9.234 1 94.75 54 TRP B O 1
ATOM 1568 N N . VAL B 1 55 ? 8.383 -7.926 -8.914 1 96.56 55 VAL B N 1
ATOM 1569 C CA . VAL B 1 55 ? 9.203 -7.77 -7.711 1 96.56 55 VAL B CA 1
ATOM 1570 C C . VAL B 1 55 ? 10.5 -7.055 -8.062 1 96.56 55 VAL B C 1
ATOM 1572 O O . VAL B 1 55 ? 10.914 -6.129 -7.363 1 96.56 55 VAL B O 1
ATOM 1575 N N . MET B 1 56 ? 11.094 -7.465 -9.156 1 96.81 56 MET B N 1
ATOM 1576 C CA . MET B 1 56 ? 12.32 -6.828 -9.617 1 96.81 56 MET B CA 1
ATOM 1577 C C . MET B 1 56 ? 12.07 -5.367 -9.977 1 96.81 56 MET B C 1
ATOM 1579 O O . MET B 1 56 ? 12.867 -4.492 -9.633 1 96.81 56 MET B O 1
ATOM 1583 N N . PHE B 1 57 ? 11.031 -5.121 -10.648 1 96.88 57 PHE B N 1
ATOM 1584 C CA . PHE B 1 57 ? 10.672 -3.762 -11.031 1 96.88 57 PHE B CA 1
ATOM 1585 C C . PHE B 1 57 ? 10.523 -2.873 -9.805 1 96.88 57 PHE B C 1
ATOM 1587 O O . PHE B 1 57 ? 11.141 -1.805 -9.727 1 96.88 57 PHE B O 1
ATOM 1594 N N . VAL B 1 58 ? 9.711 -3.307 -8.844 1 97.81 58 VAL B N 1
ATOM 1595 C CA . VAL B 1 58 ? 9.43 -2.523 -7.648 1 97.81 58 VAL B CA 1
ATOM 1596 C C . VAL B 1 58 ? 10.711 -2.307 -6.855 1 97.81 58 VAL B C 1
ATOM 1598 O O . VAL B 1 58 ? 11 -1.188 -6.422 1 97.81 58 VAL B O 1
ATOM 1601 N N . SER B 1 59 ? 11.469 -3.33 -6.68 1 98.19 59 SER B N 1
ATOM 1602 C CA . SER B 1 59 ? 12.664 -3.236 -5.848 1 98.19 59 SER B CA 1
ATOM 1603 C C . SER B 1 59 ? 13.711 -2.332 -6.492 1 98.19 59 SER B C 1
ATOM 1605 O O . SER B 1 59 ? 14.305 -1.486 -5.816 1 98.19 59 SER B O 1
ATOM 1607 N N . VAL B 1 60 ? 13.922 -2.414 -7.758 1 98 60 VAL B N 1
ATOM 1608 C CA . VAL B 1 60 ? 14.914 -1.587 -8.445 1 98 60 VAL B CA 1
ATOM 1609 C C . VAL B 1 60 ? 14.43 -0.14 -8.5 1 98 60 VAL B C 1
ATOM 1611 O O . VAL B 1 60 ? 15.195 0.788 -8.234 1 98 60 VAL B O 1
ATOM 1614 N N . PHE B 1 61 ? 13.188 0.014 -8.828 1 98.12 61 PHE B N 1
ATOM 1615 C CA . PHE B 1 61 ? 12.602 1.35 -8.883 1 98.12 61 PHE B CA 1
ATOM 1616 C C . PHE B 1 61 ? 12.734 2.053 -7.539 1 98.12 61 PHE B C 1
ATOM 1618 O O . PHE B 1 61 ? 13.188 3.197 -7.473 1 98.12 61 PHE B O 1
ATOM 1625 N N . CYS B 1 62 ? 12.336 1.36 -6.508 1 98.31 62 CYS B N 1
ATOM 1626 C CA . CYS B 1 62 ? 12.406 1.951 -5.176 1 98.31 62 CYS B CA 1
ATOM 1627 C C . CYS B 1 62 ? 13.852 2.162 -4.75 1 98.31 62 CYS B C 1
ATOM 1629 O O . CYS B 1 62 ? 14.164 3.123 -4.043 1 98.31 62 CYS B O 1
ATOM 1631 N N . PHE B 1 63 ? 14.742 1.31 -5.133 1 98.38 63 PHE B N 1
ATOM 1632 C CA . PHE B 1 63 ? 16.156 1.465 -4.82 1 98.38 63 PHE B CA 1
ATOM 1633 C C . PHE B 1 63 ? 16.719 2.744 -5.434 1 98.38 63 PHE B C 1
ATOM 1635 O O . PHE B 1 63 ? 17.375 3.527 -4.758 1 98.38 63 PHE B O 1
ATOM 1642 N N . VAL B 1 64 ? 16.406 2.912 -6.648 1 98.38 64 VAL B N 1
ATOM 1643 C CA . VAL B 1 64 ? 16.891 4.082 -7.367 1 98.38 64 VAL B CA 1
ATOM 1644 C C . VAL B 1 64 ? 16.281 5.348 -6.781 1 98.38 64 VAL B C 1
ATOM 1646 O O . VAL B 1 64 ? 16.969 6.336 -6.543 1 98.38 64 VAL B O 1
ATOM 1649 N N . ALA B 1 65 ? 15.039 5.34 -6.547 1 98.25 65 ALA B N 1
ATOM 1650 C CA . ALA B 1 65 ? 14.336 6.504 -6.004 1 98.25 65 ALA B CA 1
ATOM 1651 C C . ALA B 1 65 ? 14.844 6.844 -4.605 1 98.25 65 ALA B C 1
ATOM 1653 O O . ALA B 1 65 ? 15.109 8.008 -4.305 1 98.25 65 ALA B O 1
ATOM 1654 N N . THR B 1 66 ? 14.969 5.848 -3.754 1 98.38 66 THR B N 1
ATOM 1655 C CA . THR B 1 66 ? 15.461 6.051 -2.396 1 98.38 66 THR B CA 1
ATOM 1656 C C . THR B 1 66 ? 16.891 6.598 -2.418 1 98.38 66 THR B C 1
ATOM 1658 O O . THR B 1 66 ? 17.203 7.523 -1.669 1 98.38 66 THR B O 1
ATOM 1661 N N . THR B 1 67 ? 17.719 6.039 -3.266 1 97.5 67 THR B N 1
ATOM 1662 C CA . THR B 1 67 ? 19.094 6.52 -3.393 1 97.5 67 THR B CA 1
ATOM 1663 C C . THR B 1 67 ? 19.109 7.973 -3.854 1 97.5 67 THR B C 1
ATOM 1665 O O . THR B 1 67 ? 19.844 8.789 -3.303 1 97.5 67 THR B O 1
ATOM 1668 N N . SER B 1 68 ? 18.297 8.234 -4.832 1 97.75 68 SER B N 1
ATOM 1669 C CA . SER B 1 68 ? 18.234 9.602 -5.352 1 97.75 68 SER B CA 1
ATOM 1670 C C . SER B 1 68 ? 17.781 10.578 -4.273 1 97.75 68 SER B C 1
ATOM 1672 O O . SER B 1 68 ? 18.375 11.648 -4.109 1 97.75 68 SER B O 1
ATOM 1674 N N . LEU B 1 69 ? 16.734 10.266 -3.523 1 97.06 69 LEU B N 1
ATOM 1675 C CA . LEU B 1 69 ? 16.25 11.133 -2.465 1 97.06 69 LEU B CA 1
ATOM 1676 C C . LEU B 1 69 ? 17.281 11.305 -1.362 1 97.06 69 LEU B C 1
ATOM 1678 O O . LEU B 1 69 ? 17.469 12.398 -0.837 1 97.06 69 LEU B O 1
ATOM 1682 N N . LEU B 1 70 ? 17.922 10.227 -1.029 1 96 70 LEU B N 1
ATOM 1683 C CA . LEU B 1 70 ? 18.969 10.273 -0.009 1 96 70 LEU B CA 1
ATOM 1684 C C . LEU B 1 70 ? 20.078 11.242 -0.41 1 96 70 LEU B C 1
ATOM 1686 O O . LEU B 1 70 ? 20.484 12.086 0.388 1 96 70 LEU B O 1
ATOM 1690 N N . VAL B 1 71 ? 20.547 11.172 -1.607 1 96.38 71 VAL B N 1
ATOM 1691 C CA . VAL B 1 71 ? 21.609 12.039 -2.105 1 96.38 71 VAL B CA 1
ATOM 1692 C C . VAL B 1 71 ? 21.125 13.484 -2.127 1 96.38 71 VAL B C 1
ATOM 1694 O O . VAL B 1 71 ? 21.859 14.391 -1.715 1 96.38 71 VAL B O 1
ATOM 1697 N N . LEU B 1 72 ? 19.953 13.688 -2.574 1 96.12 72 LEU B N 1
ATOM 1698 C CA . LEU B 1 72 ? 19.391 15.031 -2.643 1 96.12 72 LEU B CA 1
ATOM 1699 C C . LEU B 1 72 ? 19.266 15.641 -1.249 1 96.12 72 LEU B C 1
ATOM 1701 O O . LEU B 1 72 ? 19.469 16.844 -1.073 1 96.12 72 LEU B O 1
ATOM 1705 N N . TYR B 1 73 ? 18.875 14.789 -0.34 1 95.19 73 TYR B N 1
ATOM 1706 C CA . TYR B 1 73 ? 18.766 15.281 1.03 1 95.19 73 TYR B CA 1
ATOM 1707 C C . TYR B 1 73 ? 20.141 15.633 1.588 1 95.19 73 TYR B C 1
ATOM 1709 O O . TYR B 1 73 ? 20.297 16.656 2.26 1 95.19 73 TYR B O 1
ATOM 1717 N N . ILE B 1 74 ? 21.156 14.859 1.337 1 94.5 74 ILE B N 1
ATOM 1718 C CA . ILE B 1 74 ? 22.516 15.078 1.827 1 94.5 74 ILE B CA 1
ATOM 1719 C C . ILE B 1 74 ? 23.078 16.375 1.248 1 94.5 74 ILE B C 1
ATOM 1721 O O . ILE B 1 74 ? 23.688 17.172 1.966 1 94.5 74 ILE B O 1
ATOM 1725 N N . ILE B 1 75 ? 22.828 16.656 -0.019 1 95.31 75 ILE B N 1
ATOM 1726 C CA . ILE B 1 75 ? 23.375 17.844 -0.643 1 95.31 75 ILE B CA 1
ATOM 1727 C C . ILE B 1 75 ? 22.516 19.062 -0.316 1 95.31 75 ILE B C 1
ATOM 1729 O O . ILE B 1 75 ? 22.859 20.188 -0.64 1 95.31 75 ILE B O 1
ATOM 1733 N N . GLY B 1 76 ? 21.406 18.844 0.255 1 93.44 76 GLY B N 1
ATOM 1734 C CA . GLY B 1 76 ? 20.516 19.922 0.674 1 93.44 76 GLY B CA 1
ATOM 1735 C C . GLY B 1 76 ? 19.75 20.531 -0.474 1 93.44 76 GLY B C 1
ATOM 1736 O O . GLY B 1 76 ? 19.5 21.75 -0.489 1 93.44 76 GLY B O 1
ATOM 1737 N N . ALA B 1 77 ? 19.359 19.766 -1.321 1 92.44 77 ALA B N 1
ATOM 1738 C CA . ALA B 1 77 ? 18.688 20.25 -2.521 1 92.44 77 ALA B CA 1
ATOM 1739 C C . ALA B 1 77 ? 17.297 20.766 -2.189 1 92.44 77 ALA B C 1
ATOM 1741 O O . ALA B 1 77 ? 16.75 21.609 -2.9 1 92.44 77 ALA B O 1
ATOM 1742 N N . HIS B 1 78 ? 16.734 20.312 -1.141 1 91.5 78 HIS B N 1
ATOM 1743 C CA . HIS B 1 78 ? 15.375 20.719 -0.792 1 91.5 78 HIS B CA 1
ATOM 1744 C C . HIS B 1 78 ? 15.328 22.172 -0.322 1 91.5 78 HIS B C 1
ATOM 1746 O O . HIS B 1 78 ? 14.289 22.812 -0.4 1 91.5 78 HIS B O 1
ATOM 1752 N N . GLY B 1 79 ? 16.375 22.719 0.221 1 90.19 79 GLY B N 1
ATOM 1753 C CA . GLY B 1 79 ? 16.453 24.109 0.604 1 90.19 79 GLY B CA 1
ATOM 1754 C C . GLY B 1 79 ? 15.406 24.516 1.623 1 90.19 79 GLY B C 1
ATOM 1755 O O . GLY B 1 79 ? 14.938 25.656 1.626 1 90.19 79 GLY B O 1
ATOM 1756 N N . GLY B 1 80 ? 14.805 23.578 2.225 1 86.94 80 GLY B N 1
ATOM 1757 C CA . GLY B 1 80 ? 13.836 23.891 3.266 1 86.94 80 GLY B CA 1
ATOM 1758 C C . GLY B 1 80 ? 12.43 24.094 2.736 1 86.94 80 GLY B C 1
ATOM 1759 O O . GLY B 1 80 ? 11.539 24.531 3.469 1 86.94 80 GLY B O 1
ATOM 1760 N N . GLU B 1 81 ? 12.273 23.719 1.537 1 91.31 81 GLU B N 1
ATOM 1761 C CA . GLU B 1 81 ? 10.953 23.906 0.939 1 91.31 81 GLU B CA 1
ATOM 1762 C C . GLU B 1 81 ? 9.961 22.875 1.467 1 91.31 81 GLU B C 1
ATOM 1764 O O . GLU B 1 81 ? 10.289 21.703 1.606 1 91.31 81 GLU B O 1
ATOM 1769 N N . THR B 1 82 ? 8.766 23.328 1.702 1 91.19 82 THR B N 1
ATOM 1770 C CA . THR B 1 82 ? 7.703 22.484 2.24 1 91.19 82 THR B CA 1
ATOM 1771 C C . THR B 1 82 ? 7.281 21.438 1.219 1 91.19 82 THR B C 1
ATOM 1773 O O . THR B 1 82 ? 6.816 20.344 1.589 1 91.19 82 THR B O 1
ATOM 1776 N N . SER B 1 83 ? 7.438 21.719 0.009 1 93.44 83 SER B N 1
ATOM 1777 C CA . SER B 1 83 ? 7.07 20.766 -1.043 1 93.44 83 SER B CA 1
ATOM 1778 C C . SER B 1 83 ? 7.863 19.469 -0.925 1 93.44 83 SER B C 1
ATOM 1780 O O . SER B 1 83 ? 7.387 18.406 -1.327 1 93.44 83 SER B O 1
ATOM 1782 N N . TRP B 1 84 ? 9.07 19.547 -0.402 1 94.12 84 TRP B N 1
ATOM 1783 C CA . TRP B 1 84 ? 9.906 18.359 -0.233 1 94.12 84 TRP B CA 1
ATOM 1784 C C . TRP B 1 84 ? 9.367 17.484 0.884 1 94.12 84 TRP B C 1
ATOM 1786 O O . TRP B 1 84 ? 9.531 16.25 0.85 1 94.12 84 TRP B O 1
ATOM 1796 N N . VAL B 1 85 ? 8.727 18.094 1.828 1 94.19 85 VAL B N 1
ATOM 1797 C CA . VAL B 1 85 ? 8.102 17.344 2.906 1 94.19 85 VAL B CA 1
ATOM 1798 C C . VAL B 1 85 ? 6.918 16.547 2.361 1 94.19 85 VAL B C 1
ATOM 1800 O O . VAL B 1 85 ? 6.746 15.367 2.695 1 94.19 85 VAL B O 1
ATOM 1803 N N . THR B 1 86 ? 6.203 17.203 1.521 1 94.38 86 THR B N 1
ATOM 1804 C CA . THR B 1 86 ? 5.074 16.531 0.874 1 94.38 86 THR B CA 1
ATOM 1805 C C . THR B 1 86 ? 5.559 15.398 -0.025 1 94.38 86 THR B C 1
ATOM 1807 O O . THR B 1 86 ? 4.988 14.305 -0.02 1 94.38 86 THR B O 1
ATOM 1810 N N . LEU B 1 87 ? 6.578 15.641 -0.711 1 95.25 87 LEU B N 1
ATOM 1811 C CA . LEU B 1 87 ? 7.148 14.641 -1.607 1 95.25 87 LEU B CA 1
ATOM 1812 C C . LEU B 1 87 ? 7.641 13.422 -0.825 1 95.25 87 LEU B C 1
ATOM 1814 O O . LEU B 1 87 ? 7.406 12.281 -1.229 1 95.25 87 LEU B O 1
ATOM 1818 N N . ASP B 1 88 ? 8.305 13.695 0.207 1 96.5 88 ASP B N 1
ATOM 1819 C CA . ASP B 1 88 ? 8.82 12.617 1.052 1 96.5 88 ASP B CA 1
ATOM 1820 C C . ASP B 1 88 ? 7.68 11.742 1.57 1 96.5 88 ASP B C 1
ATOM 1822 O O . ASP B 1 88 ? 7.742 10.516 1.474 1 96.5 88 ASP B O 1
ATOM 1826 N N . ALA B 1 89 ? 6.676 12.359 2.076 1 96.25 89 ALA B N 1
ATOM 1827 C CA . ALA B 1 89 ? 5.535 11.625 2.621 1 96.25 89 ALA B CA 1
ATOM 1828 C C . ALA B 1 89 ? 4.832 10.82 1.532 1 96.25 89 ALA B C 1
ATOM 1830 O O . ALA B 1 89 ? 4.508 9.648 1.732 1 96.25 89 ALA B O 1
ATOM 1831 N N . ALA B 1 90 ? 4.66 11.406 0.428 1 96.31 90 ALA B N 1
ATOM 1832 C CA . ALA B 1 90 ? 4 10.734 -0.687 1 96.31 90 ALA B CA 1
ATOM 1833 C C . ALA B 1 90 ? 4.82 9.539 -1.171 1 96.31 90 ALA B C 1
ATOM 1835 O O . ALA B 1 90 ? 4.273 8.461 -1.401 1 96.31 90 ALA B O 1
ATOM 1836 N N . TYR B 1 91 ? 6.113 9.797 -1.349 1 98.06 91 TYR B N 1
ATOM 1837 C CA . TYR B 1 91 ? 6.98 8.734 -1.841 1 98.06 91 TYR B CA 1
ATOM 1838 C C . TYR B 1 91 ? 6.98 7.543 -0.887 1 98.06 91 TYR B C 1
ATOM 1840 O O . TYR B 1 91 ? 6.852 6.395 -1.317 1 98.06 91 TYR B O 1
ATOM 1848 N N . GLN B 1 92 ? 7.16 7.789 0.363 1 98.12 92 GLN B N 1
ATOM 1849 C CA . GLN B 1 92 ? 7.227 6.695 1.326 1 98.12 92 GLN B CA 1
ATOM 1850 C C . GLN B 1 92 ? 5.918 5.91 1.358 1 98.12 92 GLN B C 1
ATOM 1852 O O . GLN B 1 92 ? 5.922 4.684 1.487 1 98.12 92 GLN B O 1
ATOM 1857 N N . CYS B 1 93 ? 4.805 6.543 1.202 1 97.06 93 CYS B N 1
ATOM 1858 C CA . CYS B 1 93 ? 3.51 5.867 1.172 1 97.06 93 CYS B CA 1
ATOM 1859 C C . CYS B 1 93 ? 3.387 4.98 -0.06 1 97.06 93 CYS B C 1
ATOM 1861 O O . CYS B 1 93 ? 2.992 3.816 0.045 1 97.06 93 CYS B O 1
ATOM 1863 N N . VAL B 1 94 ? 3.76 5.512 -1.132 1 97.44 94 VAL B N 1
ATOM 1864 C CA . VAL B 1 94 ? 3.666 4.766 -2.383 1 97.44 94 VAL B CA 1
ATOM 1865 C C . VAL B 1 94 ? 4.645 3.592 -2.359 1 97.44 94 VAL B C 1
ATOM 1867 O O . VAL B 1 94 ? 4.305 2.48 -2.77 1 97.44 94 VAL B O 1
ATOM 1870 N N . ALA B 1 95 ? 5.844 3.877 -1.905 1 98.38 95 ALA B N 1
ATOM 1871 C CA . ALA B 1 95 ? 6.848 2.82 -1.822 1 98.38 95 ALA B CA 1
ATOM 1872 C C . ALA B 1 95 ? 6.379 1.685 -0.918 1 98.38 95 ALA B C 1
ATOM 1874 O O . ALA B 1 95 ? 6.5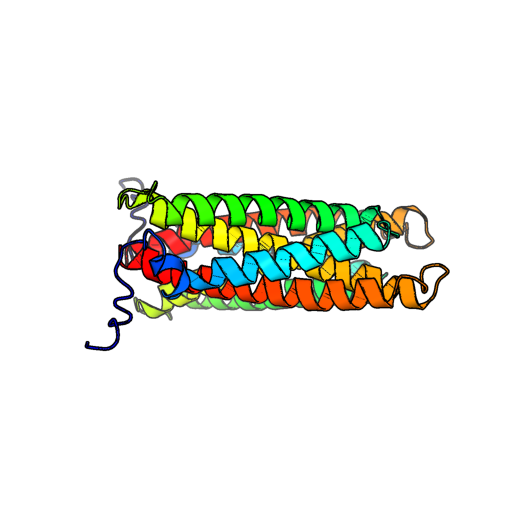78 0.509 -1.231 1 98.38 95 ALA B O 1
ATOM 1875 N N . ALA B 1 96 ? 5.77 2.014 0.176 1 98.25 96 ALA B N 1
ATOM 1876 C CA . ALA B 1 96 ? 5.258 0.995 1.09 1 98.25 96 ALA B CA 1
ATOM 1877 C C . ALA B 1 96 ? 4.207 0.123 0.407 1 98.25 96 ALA B C 1
ATOM 1879 O O . ALA B 1 96 ? 4.234 -1.104 0.532 1 98.25 96 ALA B O 1
ATOM 1880 N N . MET B 1 97 ? 3.357 0.759 -0.335 1 97.75 97 MET B N 1
ATOM 1881 C CA . MET B 1 97 ? 2.291 0.052 -1.038 1 97.75 97 MET B CA 1
ATOM 1882 C C . MET B 1 97 ? 2.865 -0.889 -2.092 1 97.75 97 MET B C 1
ATOM 1884 O O . MET B 1 97 ? 2.496 -2.064 -2.146 1 97.75 97 MET B O 1
ATOM 1888 N N . PHE B 1 98 ? 3.719 -0.382 -2.84 1 97.81 98 PHE B N 1
ATOM 1889 C CA . PHE B 1 98 ? 4.305 -1.177 -3.91 1 97.81 98 PHE B CA 1
ATOM 1890 C C . PHE B 1 98 ? 5.145 -2.316 -3.344 1 97.81 98 PHE B C 1
ATOM 1892 O O . PHE B 1 98 ? 5.086 -3.443 -3.838 1 97.81 98 PHE B O 1
ATOM 1899 N N . TYR B 1 99 ? 5.883 -2.018 -2.328 1 98.38 99 TYR B N 1
ATOM 1900 C CA . TYR B 1 99 ? 6.773 -3.033 -1.781 1 98.38 99 TYR B CA 1
ATOM 1901 C C . TYR B 1 99 ? 5.98 -4.164 -1.134 1 98.38 99 TYR B C 1
ATOM 1903 O O . TYR B 1 99 ? 6.387 -5.324 -1.186 1 98.38 99 TYR B O 1
ATOM 1911 N N . LEU B 1 100 ? 4.887 -3.812 -0.517 1 97.94 100 LEU B N 1
ATOM 1912 C CA . LEU B 1 100 ? 4.062 -4.887 0.031 1 97.94 100 LEU B CA 1
ATOM 1913 C C . LEU B 1 100 ? 3.527 -5.781 -1.081 1 97.94 100 LEU B C 1
ATOM 1915 O O . LEU B 1 100 ? 3.529 -7.008 -0.954 1 97.94 100 LEU B O 1
ATOM 1919 N N . SER B 1 101 ? 3.07 -5.176 -2.129 1 97.44 101 SER B N 1
ATOM 1920 C CA . SER B 1 101 ? 2.564 -5.953 -3.256 1 97.44 101 SER B CA 1
ATOM 1921 C C . SER B 1 101 ? 3.65 -6.855 -3.836 1 97.44 101 SER B C 1
ATOM 1923 O O . SER B 1 101 ? 3.371 -7.984 -4.246 1 97.44 101 SER B O 1
ATOM 1925 N N . ALA B 1 102 ? 4.859 -6.383 -3.801 1 97.75 102 ALA B N 1
ATOM 1926 C CA . ALA B 1 102 ? 5.977 -7.176 -4.301 1 97.75 102 ALA B CA 1
ATOM 1927 C C . ALA B 1 102 ? 6.34 -8.289 -3.326 1 97.75 102 ALA B C 1
ATOM 1929 O O . ALA B 1 102 ? 6.66 -9.406 -3.74 1 97.75 102 ALA B O 1
ATOM 1930 N N . SER B 1 103 ? 6.297 -7.996 -2.082 1 97.81 103 SER B N 1
ATOM 1931 C CA . SER B 1 103 ? 6.699 -8.961 -1.066 1 97.81 103 SER B CA 1
ATOM 1932 C C . SER B 1 103 ? 5.766 -10.164 -1.044 1 97.81 103 SER B C 1
ATOM 1934 O O . SER B 1 103 ? 6.215 -11.305 -0.896 1 97.81 103 SER B O 1
ATOM 1936 N N . VAL B 1 104 ? 4.531 -9.977 -1.218 1 95.56 104 VAL B N 1
ATOM 1937 C CA . VAL B 1 104 ? 3.582 -11.086 -1.213 1 95.56 104 VAL B CA 1
ATOM 1938 C C . VAL B 1 104 ? 3.807 -11.961 -2.443 1 95.56 104 VAL B C 1
ATOM 1940 O O . VAL B 1 104 ? 3.705 -13.188 -2.365 1 95.56 104 VAL B O 1
ATOM 1943 N N . LEU B 1 105 ? 4.105 -11.336 -3.521 1 95 105 LEU B N 1
ATOM 1944 C CA . LEU B 1 105 ? 4.379 -12.102 -4.734 1 95 105 LEU B CA 1
ATOM 1945 C C . LEU B 1 105 ? 5.652 -12.93 -4.578 1 95 105 LEU B C 1
ATOM 1947 O O . LEU B 1 105 ? 5.699 -14.086 -4.992 1 95 105 LEU B O 1
ATOM 1951 N N . GLU B 1 106 ? 6.633 -12.312 -4 1 95.81 106 GLU B N 1
ATOM 1952 C CA . GLU B 1 106 ? 7.883 -13.039 -3.799 1 95.81 106 GLU B CA 1
ATOM 1953 C C . GLU B 1 106 ? 7.691 -14.227 -2.861 1 95.81 106 GLU B C 1
ATOM 1955 O O . GLU B 1 106 ? 8.297 -15.281 -3.057 1 95.81 106 GLU B O 1
ATOM 1960 N N . ALA B 1 107 ? 6.918 -14.031 -1.862 1 94.31 107 ALA B N 1
ATOM 1961 C CA . ALA B 1 107 ? 6.621 -15.133 -0.948 1 94.31 107 ALA B CA 1
ATOM 1962 C C . ALA B 1 107 ? 5.934 -16.281 -1.68 1 94.31 107 ALA B C 1
ATOM 1964 O O . ALA B 1 107 ? 6.285 -17.453 -1.484 1 94.31 107 ALA B O 1
ATOM 1965 N N . LEU B 1 108 ? 5.055 -15.992 -2.547 1 90.94 108 LEU B N 1
ATOM 1966 C CA . LEU B 1 108 ? 4.344 -17.016 -3.299 1 90.94 108 LEU B CA 1
ATOM 1967 C C . LEU B 1 108 ? 5.281 -17.734 -4.266 1 90.94 108 LEU B C 1
ATOM 1969 O O . LEU B 1 108 ? 5.227 -18.969 -4.395 1 90.94 108 LEU B O 1
ATOM 1973 N N . ALA B 1 109 ? 6.051 -16.953 -4.922 1 90.44 109 ALA B N 1
ATOM 1974 C CA . ALA B 1 109 ? 7.02 -17.562 -5.84 1 90.44 109 ALA B CA 1
ATOM 1975 C C . ALA B 1 109 ? 7.941 -18.531 -5.109 1 90.44 109 ALA B C 1
ATOM 1977 O O . ALA B 1 109 ? 8.227 -19.625 -5.609 1 90.44 109 ALA B O 1
ATOM 1978 N N . THR B 1 110 ? 8.367 -18.125 -3.957 1 91 110 THR B N 1
ATOM 1979 C CA . THR B 1 110 ? 9.289 -18.953 -3.186 1 91 110 THR B CA 1
ATOM 1980 C C . THR B 1 110 ? 8.609 -20.234 -2.709 1 91 110 THR B C 1
ATOM 1982 O O . THR B 1 110 ? 9.219 -21.297 -2.715 1 91 110 THR B O 1
ATOM 1985 N N . ILE B 1 111 ? 7.43 -20.156 -2.318 1 86.56 111 ILE B N 1
ATOM 1986 C CA . ILE B 1 111 ? 6.676 -21.328 -1.886 1 86.56 111 ILE B CA 1
ATOM 1987 C C . ILE B 1 111 ? 6.555 -22.312 -3.043 1 86.56 111 ILE B C 1
ATOM 1989 O O . ILE B 1 111 ? 6.668 -23.531 -2.848 1 86.56 111 ILE B O 1
ATOM 1993 N N . SER B 1 112 ? 6.363 -21.828 -4.203 1 84.56 112 SER B N 1
ATOM 1994 C CA . SER B 1 112 ? 6.207 -22.672 -5.383 1 84.56 112 SER B CA 1
ATOM 1995 C C . SER B 1 112 ? 7.523 -23.328 -5.77 1 84.56 112 SER B C 1
ATOM 1997 O O . SER B 1 112 ? 7.535 -24.344 -6.477 1 84.56 112 SER B O 1
ATOM 1999 N N . MET B 1 113 ? 8.602 -22.797 -5.316 1 83.38 113 MET B N 1
ATOM 2000 C CA . MET B 1 113 ? 9.922 -23.328 -5.637 1 83.38 113 MET B CA 1
ATOM 2001 C C . MET B 1 113 ? 10.234 -24.547 -4.773 1 83.38 113 MET B C 1
ATOM 2003 O O . MET B 1 113 ? 11.133 -25.328 -5.102 1 83.38 113 MET B O 1
ATOM 2007 N N . GLN B 1 114 ? 9.531 -24.688 -3.725 1 79.44 114 GLN B N 1
ATOM 2008 C CA . GLN B 1 114 ? 9.805 -25.812 -2.836 1 79.44 114 GLN B CA 1
ATOM 2009 C C . GLN B 1 114 ? 9.531 -27.141 -3.535 1 79.44 114 GLN B C 1
ATOM 2011 O O . GLN B 1 114 ? 10.195 -28.141 -3.256 1 79.44 114 GLN B O 1
ATOM 2016 N N . ASP B 1 115 ? 8.633 -27.281 -4.457 1 70.62 115 ASP B N 1
ATOM 2017 C CA . ASP B 1 115 ? 8.203 -28.547 -5.039 1 70.62 115 ASP B CA 1
ATOM 2018 C C . ASP B 1 115 ? 8.789 -28.75 -6.434 1 70.62 115 ASP B C 1
ATOM 2020 O O . ASP B 1 115 ? 8.516 -29.75 -7.098 1 70.62 115 ASP B O 1
ATOM 2024 N N . GLY B 1 116 ? 9.742 -27.906 -6.742 1 67.19 116 GLY B N 1
ATOM 2025 C CA . GLY B 1 116 ? 10.102 -28.078 -8.141 1 67.19 116 GLY B CA 1
ATOM 2026 C C . GLY B 1 116 ? 11.602 -27.984 -8.383 1 67.19 116 GLY B C 1
ATOM 2027 O O . GLY B 1 116 ? 12.391 -28.109 -7.449 1 67.19 116 GLY B O 1
ATOM 2028 N N . PHE B 1 117 ? 11.914 -28 -9.656 1 64.12 117 PHE B N 1
ATOM 2029 C CA . PHE B 1 117 ? 13.258 -27.984 -10.211 1 64.12 117 PHE B CA 1
ATOM 2030 C C . PHE B 1 117 ? 14 -26.719 -9.789 1 64.12 117 PHE B C 1
ATOM 2032 O O . PHE B 1 117 ? 15.234 -26.688 -9.781 1 64.12 117 PHE B O 1
ATOM 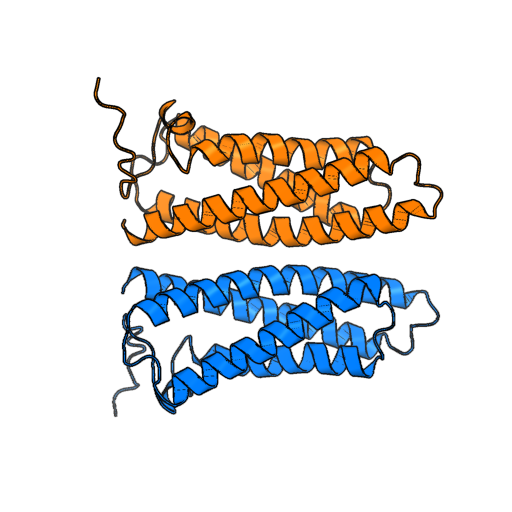2039 N N . THR B 1 118 ? 13.242 -25.828 -9.25 1 70.19 118 THR B N 1
ATOM 2040 C CA . THR B 1 118 ? 13.867 -24.547 -8.93 1 70.19 118 THR B CA 1
ATOM 2041 C C . THR B 1 118 ? 14.258 -24.484 -7.457 1 70.19 118 THR B C 1
ATOM 2043 O O . THR B 1 118 ? 14.484 -23.406 -6.914 1 70.19 118 THR B O 1
ATOM 2046 N N . PHE B 1 119 ? 14.383 -25.594 -6.844 1 77.94 119 PHE B N 1
ATOM 2047 C CA . PHE B 1 119 ? 14.719 -25.656 -5.426 1 77.94 119 PHE B CA 1
ATOM 2048 C C . PHE B 1 119 ? 16.109 -25.094 -5.172 1 77.94 119 PHE B C 1
ATOM 2050 O O . PHE B 1 119 ? 16.391 -24.594 -4.086 1 77.94 119 PHE B O 1
ATOM 2057 N N . LYS B 1 120 ? 16.984 -25.188 -6.223 1 79.31 120 LYS B N 1
ATOM 2058 C CA . LYS B 1 120 ? 18.344 -24.703 -6.074 1 79.31 120 LYS B CA 1
ATOM 2059 C C . LYS B 1 120 ? 18.359 -23.234 -5.688 1 79.31 120 LYS B C 1
ATOM 2061 O O . LYS B 1 120 ? 19.266 -22.781 -4.969 1 79.31 120 LYS B O 1
ATOM 2066 N N . HIS B 1 121 ? 17.328 -22.609 -6.027 1 84.44 121 HIS B N 1
ATOM 2067 C CA . HIS B 1 121 ? 17.281 -21.156 -5.805 1 84.44 121 HIS B CA 1
ATOM 2068 C C . HIS B 1 121 ? 16.422 -20.812 -4.594 1 84.44 121 HIS B C 1
ATOM 2070 O O . HIS B 1 121 ? 16.188 -19.641 -4.301 1 84.44 121 HIS B O 1
ATOM 2076 N N . TYR B 1 122 ? 16 -21.828 -3.844 1 87.56 122 TYR B N 1
ATOM 2077 C CA . TYR B 1 122 ? 15.062 -21.641 -2.746 1 87.56 122 TYR B CA 1
ATOM 2078 C C . TYR B 1 122 ? 15.68 -20.797 -1.636 1 87.56 122 TYR B C 1
ATOM 2080 O O . TYR B 1 122 ? 15.031 -19.891 -1.101 1 87.56 122 TYR B O 1
ATOM 2088 N N . HIS B 1 123 ? 16.891 -21.062 -1.35 1 86.62 123 HIS B N 1
ATOM 2089 C CA . HIS B 1 123 ? 17.531 -20.375 -0.23 1 86.62 123 HIS B CA 1
ATOM 2090 C C . HIS B 1 123 ? 17.703 -18.891 -0.524 1 86.62 123 HIS B C 1
ATOM 2092 O O . HIS B 1 123 ? 17.422 -18.047 0.33 1 86.62 123 HIS B O 1
ATOM 2098 N N . GLU B 1 124 ? 18.141 -18.578 -1.706 1 90.81 124 GLU B N 1
ATOM 2099 C CA . GLU B 1 124 ? 18.281 -17.188 -2.107 1 90.81 124 GLU B CA 1
ATOM 2100 C C . GLU B 1 124 ? 16.938 -16.469 -2.1 1 90.81 124 GLU B C 1
ATOM 2102 O O . GLU B 1 124 ? 16.828 -15.32 -1.657 1 90.81 124 GLU B O 1
ATOM 2107 N N . ASN B 1 125 ? 15.953 -17.188 -2.475 1 93.62 125 ASN B N 1
ATOM 2108 C CA . ASN B 1 125 ? 14.641 -16.562 -2.596 1 93.62 125 ASN B CA 1
ATOM 2109 C C . ASN B 1 125 ? 13.961 -16.422 -1.239 1 93.62 125 ASN B C 1
ATOM 2111 O O . ASN B 1 125 ? 13.211 -15.469 -1.01 1 93.62 125 ASN B O 1
ATOM 2115 N N . ILE B 1 126 ? 14.156 -17.344 -0.37 1 93.31 126 ILE B N 1
ATOM 2116 C CA . ILE B 1 126 ? 13.609 -17.172 0.973 1 93.31 126 ILE B CA 1
ATOM 2117 C C . ILE B 1 126 ? 14.258 -15.969 1.644 1 93.31 126 ILE B C 1
ATOM 2119 O O . ILE B 1 126 ? 13.602 -15.219 2.369 1 93.31 126 ILE B O 1
ATOM 2123 N N . SER B 1 127 ? 15.562 -15.836 1.46 1 95.38 127 SER B N 1
ATOM 2124 C CA . SER B 1 127 ? 16.234 -14.648 1.963 1 95.38 127 SER B CA 1
ATOM 2125 C C . SER B 1 127 ? 15.648 -13.375 1.36 1 95.38 127 SER B C 1
ATOM 2127 O O . SER B 1 127 ? 15.398 -12.398 2.074 1 95.38 127 SER B O 1
ATOM 2129 N N . ALA B 1 128 ? 15.383 -13.367 0.096 1 96.12 128 ALA B N 1
ATOM 2130 C CA . ALA B 1 128 ? 14.781 -12.219 -0.583 1 96.12 128 ALA B CA 1
ATOM 2131 C C . ALA B 1 128 ? 13.414 -11.891 -0.001 1 96.12 128 ALA B C 1
ATOM 2133 O O . ALA B 1 128 ? 13.062 -10.719 0.151 1 96.12 128 ALA B O 1
ATOM 2134 N N . VAL B 1 129 ? 12.68 -12.914 0.327 1 96.94 129 VAL B N 1
ATOM 2135 C CA . VAL B 1 129 ? 11.367 -12.727 0.932 1 96.94 129 VAL B CA 1
ATOM 2136 C C . VAL B 1 129 ? 11.516 -12.008 2.273 1 96.94 129 VAL B C 1
ATOM 2138 O O . VAL B 1 129 ? 10.828 -11.016 2.535 1 96.94 129 VAL B O 1
ATOM 2141 N N . VAL B 1 130 ? 12.367 -12.461 3.064 1 97.5 130 VAL B N 1
ATOM 2142 C CA . VAL B 1 130 ? 12.57 -11.883 4.387 1 97.5 130 VAL B CA 1
ATOM 2143 C C . VAL B 1 130 ? 13 -10.43 4.254 1 97.5 130 VAL B C 1
ATOM 2145 O O . VAL B 1 130 ? 12.422 -9.539 4.887 1 97.5 130 VAL B O 1
ATOM 2148 N N . PHE B 1 131 ? 13.891 -10.172 3.385 1 98.19 131 PHE B N 1
ATOM 2149 C CA . PHE B 1 131 ? 14.406 -8.812 3.207 1 98.19 131 PHE B CA 1
ATOM 2150 C C . PHE B 1 131 ? 13.336 -7.914 2.592 1 98.19 131 PHE B C 1
ATOM 2152 O O . PHE B 1 131 ? 13.273 -6.723 2.896 1 98.19 131 PHE B O 1
ATOM 2159 N N . SER B 1 132 ? 12.547 -8.477 1.754 1 98.38 132 SER B N 1
ATOM 2160 C CA . SER B 1 132 ? 11.492 -7.672 1.143 1 98.38 132 SER B CA 1
ATOM 2161 C C . SER B 1 132 ? 10.461 -7.242 2.176 1 98.38 132 SER B C 1
ATOM 2163 O O . SER B 1 132 ? 9.953 -6.117 2.127 1 98.38 132 SER B O 1
ATOM 2165 N N . TYR B 1 133 ? 10.109 -8.094 3.107 1 98.56 133 TYR B N 1
ATOM 2166 C CA . TYR B 1 133 ? 9.164 -7.723 4.152 1 98.56 133 TYR B CA 1
ATOM 2167 C C . TYR B 1 133 ? 9.789 -6.738 5.133 1 98.56 133 TYR B C 1
ATOM 2169 O O . TYR B 1 133 ? 9.102 -5.855 5.66 1 98.56 133 TYR B O 1
ATOM 2177 N N . VAL B 1 134 ? 11.047 -6.895 5.379 1 98.44 134 VAL B N 1
ATOM 2178 C CA . VAL B 1 134 ? 11.75 -5.918 6.203 1 98.44 134 VAL B CA 1
ATOM 2179 C C . VAL B 1 134 ? 11.727 -4.551 5.523 1 98.44 134 VAL B C 1
ATOM 2181 O O . VAL B 1 134 ? 11.422 -3.539 6.16 1 98.44 134 VAL B O 1
ATOM 2184 N N . ALA B 1 135 ? 12.062 -4.531 4.25 1 98.44 135 ALA B N 1
ATOM 2185 C CA . ALA B 1 135 ? 12.016 -3.281 3.492 1 98.44 135 ALA B CA 1
ATOM 2186 C C . ALA B 1 135 ? 10.617 -2.662 3.539 1 98.44 135 ALA B C 1
ATOM 2188 O O . ALA B 1 135 ? 10.477 -1.45 3.715 1 98.44 135 ALA B O 1
ATOM 2189 N N . THR B 1 136 ? 9.609 -3.5 3.373 1 98.44 136 THR B N 1
ATOM 2190 C CA . THR B 1 136 ? 8.227 -3.025 3.459 1 98.44 136 THR B CA 1
ATOM 2191 C C . THR B 1 136 ? 7.973 -2.35 4.801 1 98.44 136 THR B C 1
ATOM 2193 O O . THR B 1 136 ? 7.426 -1.247 4.855 1 98.44 136 THR B O 1
ATOM 2196 N N . LEU B 1 137 ? 8.391 -2.973 5.859 1 98.12 137 LEU B N 1
ATOM 2197 C CA . LEU B 1 137 ? 8.203 -2.426 7.199 1 98.12 137 LEU B CA 1
ATOM 2198 C C . LEU B 1 137 ? 8.922 -1.088 7.348 1 98.12 137 LEU B C 1
ATOM 2200 O O . LEU B 1 137 ? 8.383 -0.154 7.945 1 98.12 137 LEU B O 1
ATOM 2204 N N . LEU B 1 138 ? 10.086 -1.034 6.84 1 98.31 138 LEU B N 1
ATOM 2205 C CA . LEU B 1 138 ? 10.859 0.201 6.914 1 98.31 138 LEU B CA 1
ATOM 2206 C C . LEU B 1 138 ? 10.148 1.331 6.176 1 98.31 138 LEU B C 1
ATOM 2208 O O . LEU B 1 138 ? 10.062 2.453 6.684 1 98.31 138 LEU B O 1
ATOM 2212 N N . TYR B 1 139 ? 9.664 1.032 5.004 1 98.56 139 TYR B N 1
ATOM 2213 C CA . TYR B 1 139 ? 8.945 2.043 4.238 1 98.56 139 TYR B CA 1
ATOM 2214 C C . TYR B 1 139 ? 7.672 2.471 4.961 1 98.56 139 TYR B C 1
ATOM 2216 O O . TYR B 1 139 ? 7.301 3.648 4.938 1 98.56 139 TYR B O 1
ATOM 2224 N N . VAL B 1 140 ? 7.008 1.536 5.57 1 98.12 140 VAL B N 1
ATOM 2225 C CA . VAL B 1 140 ? 5.777 1.852 6.289 1 98.12 140 VAL B CA 1
ATOM 2226 C C . VAL B 1 140 ? 6.094 2.766 7.473 1 98.12 140 VAL B C 1
ATOM 2228 O O . VAL B 1 140 ? 5.434 3.789 7.664 1 98.12 140 VAL B O 1
ATOM 2231 N N . VAL B 1 141 ? 7.051 2.432 8.234 1 97.75 141 VAL B N 1
ATOM 2232 C CA . VAL B 1 141 ? 7.43 3.234 9.391 1 97.75 141 VAL B CA 1
ATOM 2233 C C . VAL B 1 141 ? 7.867 4.625 8.938 1 97.75 141 VAL B C 1
ATOM 2235 O O . VAL B 1 141 ? 7.469 5.629 9.523 1 97.75 141 VAL B O 1
ATOM 2238 N N . HIS B 1 142 ? 8.656 4.645 7.941 1 97.88 142 HIS B N 1
ATOM 2239 C CA . HIS B 1 142 ? 9.094 5.922 7.395 1 97.88 142 HIS B CA 1
ATOM 2240 C C . HIS B 1 142 ? 7.906 6.758 6.926 1 97.88 142 HIS B C 1
ATOM 2242 O O . HIS B 1 142 ? 7.871 7.973 7.145 1 97.88 142 HIS B O 1
ATOM 2248 N N . ALA B 1 143 ? 6.969 6.109 6.301 1 97.56 143 ALA B N 1
ATOM 2249 C CA . ALA B 1 143 ? 5.773 6.797 5.82 1 97.56 143 ALA B CA 1
ATOM 2250 C C . ALA B 1 143 ? 4.98 7.398 6.98 1 97.56 143 ALA B C 1
ATOM 2252 O O . ALA B 1 143 ? 4.527 8.547 6.902 1 97.56 143 ALA B O 1
ATOM 2253 N N . VAL B 1 144 ? 4.848 6.68 7.984 1 96.94 144 VAL B N 1
ATOM 2254 C CA . VAL B 1 144 ? 4.078 7.145 9.133 1 96.94 144 VAL B CA 1
ATOM 2255 C C . VAL B 1 144 ? 4.73 8.398 9.719 1 96.94 144 VAL B C 1
ATOM 2257 O O . VAL B 1 144 ? 4.062 9.414 9.922 1 96.94 144 VAL B O 1
ATOM 2260 N N . PHE B 1 145 ? 5.961 8.375 9.898 1 96.56 145 PHE B N 1
ATOM 2261 C CA . PHE B 1 145 ? 6.648 9.508 10.516 1 96.56 145 PHE B CA 1
ATOM 2262 C C . PHE B 1 145 ? 6.746 10.672 9.539 1 96.56 145 PHE B C 1
ATOM 2264 O O . PHE B 1 145 ? 6.707 11.836 9.945 1 96.56 145 PHE B O 1
ATOM 2271 N N . SER B 1 146 ? 6.887 10.359 8.328 1 96 146 SER B N 1
ATOM 2272 C CA . SER B 1 146 ? 6.887 11.422 7.332 1 96 146 SER B CA 1
ATOM 2273 C C . SER B 1 146 ? 5.527 12.117 7.266 1 96 146 SER B C 1
ATOM 2275 O O . SER B 1 146 ? 5.453 13.328 7.043 1 96 146 SER B O 1
ATOM 2277 N N . LEU B 1 147 ? 4.527 11.336 7.418 1 94.88 147 LEU B N 1
ATOM 2278 C CA . LEU B 1 147 ? 3.186 11.914 7.422 1 94.88 147 LEU B CA 1
ATOM 2279 C C . LEU B 1 147 ? 2.977 12.797 8.648 1 94.88 147 LEU B C 1
ATOM 2281 O O . LEU B 1 147 ? 2.342 13.852 8.562 1 94.88 147 LEU B O 1
ATOM 2285 N N . ILE B 1 148 ? 3.465 12.359 9.742 1 94.19 148 ILE B N 1
ATOM 2286 C CA . ILE B 1 148 ? 3.373 13.164 10.953 1 94.19 148 ILE B CA 1
ATOM 2287 C C . ILE B 1 148 ? 4.133 14.477 10.758 1 94.19 148 ILE B C 1
ATOM 2289 O O . ILE B 1 148 ? 3.641 15.547 11.125 1 94.19 148 ILE B O 1
ATOM 2293 N N . ARG B 1 149 ? 5.258 14.414 10.172 1 92.56 149 ARG B N 1
ATOM 2294 C CA . ARG B 1 149 ? 6.02 15.617 9.852 1 92.56 149 ARG B CA 1
ATOM 2295 C C . ARG B 1 149 ? 5.25 16.516 8.891 1 92.56 149 ARG B C 1
ATOM 2297 O O . ARG B 1 149 ? 5.246 17.734 9.039 1 92.56 149 ARG B O 1
ATOM 2304 N N . TRP B 1 150 ? 4.73 15.867 7.953 1 93.62 150 TRP B N 1
ATOM 2305 C CA . TRP B 1 150 ? 3.936 16.594 6.965 1 93.62 150 TRP B CA 1
ATOM 2306 C C . TRP B 1 150 ? 2.766 17.312 7.629 1 93.62 150 TRP B C 1
ATOM 2308 O O . TRP B 1 150 ? 2.441 18.438 7.266 1 93.62 150 TRP B O 1
ATOM 2318 N N . LYS B 1 151 ? 2.178 16.734 8.562 1 92.38 151 LYS B N 1
ATOM 2319 C CA . LYS B 1 151 ? 1.066 17.359 9.281 1 92.38 151 LYS B CA 1
ATOM 2320 C C . LYS B 1 151 ? 1.526 18.594 10.039 1 92.38 151 LYS B C 1
ATOM 2322 O O . LYS B 1 151 ? 0.79 19.578 10.141 1 92.38 151 LYS B O 1
ATOM 2327 N N . SER B 1 152 ? 2.674 18.578 10.5 1 89.56 152 SER B N 1
ATOM 2328 C CA . SER B 1 152 ? 3.189 19.656 11.344 1 89.56 152 SER B CA 1
ATOM 2329 C C . SER B 1 152 ? 3.834 20.75 10.508 1 89.56 152 SER B C 1
ATOM 2331 O O . SER B 1 152 ? 4.254 21.781 11.047 1 89.56 152 SER B O 1
ATOM 2333 N N . SER B 1 153 ? 3.998 20.562 9.352 1 85.75 153 SER B N 1
ATOM 2334 C CA . SER B 1 153 ? 4.672 21.531 8.5 1 85.75 153 SER B CA 1
ATOM 2335 C C . SER B 1 153 ? 3.686 22.562 7.961 1 85.75 153 SER B C 1
ATOM 2337 O O . SER B 1 153 ? 2.492 22.281 7.836 1 85.75 153 SER B O 1
#

Solvent-accessible surface area (backbone atoms only — not comparable to full-atom values): 15247 Å² total; per-residue (Å²): 129,77,76,79,67,82,63,74,47,60,64,77,63,45,38,75,49,32,71,74,32,78,62,53,34,48,53,56,54,40,42,51,31,26,45,49,24,38,50,34,42,57,72,52,62,47,82,53,50,86,56,44,44,55,32,41,49,49,31,48,52,50,32,51,51,49,50,51,51,50,52,37,32,34,73,38,68,56,76,76,43,67,67,50,41,51,46,51,22,53,49,26,45,51,49,20,30,48,33,41,33,26,26,56,40,42,45,51,54,37,60,60,19,70,81,42,91,50,40,86,38,34,66,48,37,49,52,24,30,54,31,28,50,50,29,21,50,48,27,42,53,40,16,53,52,31,42,53,35,42,45,65,81,130,76,75,79,68,82,64,72,47,60,64,78,62,44,39,76,47,31,71,73,32,80,62,53,35,48,54,56,52,38,41,52,32,25,45,49,25,37,51,35,42,56,72,53,62,47,83,52,51,86,55,43,46,56,31,40,49,49,30,48,52,50,32,52,51,49,50,50,50,48,52,38,32,36,72,38,69,56,75,76,43,66,65,50,42,50,46,51,22,51,48,26,46,49,49,20,32,49,34,41,31,26,26,56,40,42,43,52,54,35,61,59,19,70,82,42,91,49,38,86,40,33,65,48,37,50,51,24,28,54,31,28,48,51,29,22,50,48,28,44,53,39,17,52,52,31,41,53,33,41,45,65,80

Organism: Dipodomys ordii (NCBI:txid10020)

InterPro domains:
  IPR008253 Marvel domain [PF01284] (21-145)
  IPR008253 Marvel domain [PS51225] (18-151)
  IPR013295 Myelin and lymphocyte (MAL) protein [PR01884] (32-44)
  IPR013295 Myelin and lymphocyte (MAL) protein [PR01884] (53-66)
  IPR013295 Myelin and lymphocyte (MAL) protein [PR01884] (84-99)
  IPR013295 Myelin and lymphocyte (MAL) protein [PR01884] (122-139)
  IPR050578 MARVEL domain-containing and chemokine-like factor proteins [PTHR22776] (13-152)

pLDDT: mean 89.84, std 14.54, range [23.97, 98.56]

Foldseek 3Di:
DPPPPLCLALWAAEAPCLCVHPPSVLLVVLLVLLVLLLVLCVVLVVPPCVLCVLLNVLSVVLNVVSVVLNVCRHHVVCVGDLVVLVVQLVSLVVSLVSLVSNLVSLVVVLVVCVPDPSVVSNVSSVSSSVSSVVSSVSSVVSNVSSVVSNVND/DPPPPLCLALWAAEAPCLCVHPPSVLLVVLLVLLVLLLVLCVVLVVPPCVLCVLLNVLSVVLNVVSVVLNVCRHHPVCVGDLVVLVVQLVSLVVSLVSLVSNLVSLVVVLVVCVPDPSVVSNVSSVSSSVSSVVSSVSSVVSNVSSVVSNVND

Secondary structure (DSSP, 8-state):
---------SS---GGGGGTSTTTTHHHHHHHHHHHHHHHHHHTT-SSHHHHHHHHHHHHHHHHHHHHHHHHHHHTTTTT-HHHHHHHHHHHHHHHHHHHHHHHHHHHHHHHHTTSGGGGGHHHHHHHHHHHHHHHHHHHHHHHHHHHHHHH-/---------SS---GGGGGTSTTTTHHHHHHHHHHHHHHHHHHTT-SSHHHHHHHHHHHHHHHHHHHHHHHHHHHTTTTT-HHHHHHHHHHHHHHHHHHHHHHHHHHHHHHHHTTSGGGGGHHHHHHHHHHHHHHHHHHHHHHHHHHHHHHH-

Nearest PDB structures (foldseek):
  5vju-assembly1_A  TM=6.473E-01  e=3.008E+00  synthetic construct
  8d9o-assembly1_A  TM=4.654E-01  e=1.660E+00  synthetic construct
  7u8r-assembly1_h  TM=3.815E-01  e=2.592E+00  Sus scrofa
  8d9p-assembly1_A  TM=4.611E-01  e=3.853E+00  synthetic construct
  8yrj-assembly1_B  TM=4.434E-01  e=4.254E+00  Mus musculus

Sequence (306 aa):
MAPAAASGGSTLPSGFSVFATFPDLLFVLEFIFGGLVWILIASSLVPIPLVQGWVMFVSVFCFVATTSLLVLYIIGAHGGETSWVTLDAAYQCVAAMFYLSASVLEALATISMQDGFTFKHYHENISAVVFSYVATLLYVVHAVFSLIRWKSSMAPAAASGGSTLPSGFSVFATFPDLLFVLEFIFGGLVWILIASSLVPIPLVQGWVMFVSVFCFVATTSLLVLYIIGAHGGETSWVTLDAAYQCVAAMFYLSASVLEALATISMQDGFTFKHYHENISAVVFSYVATLLYVVHAVFSLIRWKSS